Protein AF-A0A966SKH7-F1 (afdb_monomer)

pLDDT: mean 91.65, std 7.54, range [57.53, 98.88]

Sequence (340 aa):
LEAATKLRVVGRAGVGVDNVDVEAATQRGVVVMNTPAGNTLTTAELSFAMILNLARKVPQAHGSMVAGKWDRKLFMGVELYGKTLGILGAGRIGTEVGKRALAFGMKVLAYDPFLTEARAKAQGFALAADVDAIYQEADFITVHLPVTEQTRGMLNTAAFAKMKPGVRIVNCARGEIIAENDLLAALDSKKIGGAALDVFCVEPLAADHPFRKHPSLILTPHLGASSEEAQEKCGIEVAEVITSYLLTGEVRNAVNLPFLDARTFEQVKPYMALGEALGKLLAQVVPQQVDRMHITYGGKAQELPNTDPITRSVLMGFLARAAVKDLNHINVRGIASTLG

Secondary structure (DSSP, 8-state):
-TT-TT--EEE-SSS--TTS-HHHHHHTT-EEE--TTTTHHHHHHHHHHHHHHHHHTHHHHHHHHHTT---TTTT-----TT-EEEEE--SHHHHHHHHHHHHTT-EEEEE-TT--HHHHHHTTPEEPSSHHHHHHH-SEEEE-PPP-TTTTT-BSHHHHHHSPTTEEEEE-S-GGGB-HHHHHHHHHTTSEEEEEES--SSSSPPTT-GGGG-TTEEE-SS-TT-SHHHHHHHHHHHHHHHHHHHHH----SBSSS----HHHHHHHHHHHHHHHHHHHHHHHHS-S--S-------GGGGG-S--HHHHHHHHHHHHGGGT-TT--TTTHHHHHHHH-

Radius of gyration: 24.59 Å; Cα contacts (8 Å, |Δi|>4): 578; chains: 1; bounding box: 72×39×58 Å

Nearest PDB structures (foldseek):
  8wpo-assembly1_A  TM=9.313E-01  e=1.163E-25  Anabaena sp. 90
  8wpj-assembly1_B  TM=8.973E-01  e=4.960E-26  Anabaena sp. 90
  8wps-assembly1_A  TM=9.225E-01  e=2.577E-25  Anabaena sp. 90
  2gcg-assembly1_B  TM=9.060E-01  e=1.583E-22  Homo sapiens
  5mh6-assembly1_A  TM=8.706E-01  e=2.633E-20  Haloferax mediterranei ATCC 33500

Solvent-accessible surface area (backbone atoms only — not comparable to full-atom values): 18491 Å² total; per-residue (Å²): 113,85,89,54,83,81,62,56,69,46,66,38,69,30,63,78,55,89,92,50,66,58,64,64,32,26,68,61,35,23,47,38,27,37,14,72,67,34,28,33,64,53,26,18,50,49,46,49,48,39,53,51,34,69,29,45,38,47,69,63,51,50,53,40,45,74,71,74,48,86,64,73,81,79,50,74,57,58,81,57,59,74,36,29,38,16,30,41,21,63,47,76,35,32,46,52,34,46,52,54,39,47,76,54,45,25,42,40,37,33,26,40,101,85,63,47,63,73,59,28,49,76,69,70,30,44,64,38,93,42,71,64,56,35,32,58,62,21,49,30,39,40,44,42,48,75,83,45,89,80,35,45,38,52,47,24,58,73,45,58,68,54,30,38,79,45,23,31,41,36,35,60,52,50,23,47,32,42,29,66,71,40,48,52,56,33,43,76,70,43,44,31,57,30,40,27,34,26,45,53,78,56,82,80,72,60,93,81,41,68,70,84,76,42,88,54,51,44,80,47,89,60,51,36,52,72,45,74,68,21,49,49,39,6,49,52,47,26,51,50,39,51,48,36,32,74,76,74,61,46,75,54,59,41,78,65,45,85,85,62,55,72,70,57,40,67,67,42,49,66,51,23,57,50,25,22,53,51,14,43,50,47,59,70,75,53,70,98,74,71,77,75,86,88,86,83,74,61,72,77,59,62,73,48,95,66,61,63,66,30,54,38,25,20,50,46,23,32,47,61,77,72,68,57,79,67,69,39,81,57,16,37,66,64,52,51,66,73,77,71

Foldseek 3Di:
DVVCPPAAEDEDLEDDPPVPPLVVCLQLNHWYFYQHPLLQLLLLVVLLVQVVCLQFVVVLCVVCVVVVHDPVVVRDGHQLAAFEEEEEDCPSNSLSNVLVSVVSNHAYEYEDPPDDQVNCVVSNHHYDPDLLSSQQRHLEYEYADDDDPCQFQCAALVSLVSHQQQREYEYLHEARSHPVVRVVVCVVVSSHNAYEYAYHPDPPDDPPHPLVVRSRYHYHPNCSQPDPSSSVSSVVSSVVQVCCCVPPVDHDRTPQDDDDDPVLCVVCVVLLVVLLVQLLVCLVPDDPDDPDDDDDQDDCSVVRPDCLSNVLSNLCSNCVVVPDPSDDSRNSVVVVVVSD

Structure (mmCIF, N/CA/C/O backbone):
data_AF-A0A966SKH7-F1
#
_entry.id   AF-A0A966SKH7-F1
#
loop_
_atom_site.group_PDB
_atom_site.id
_atom_site.type_symbol
_atom_site.label_atom_id
_atom_site.label_alt_id
_atom_site.label_comp_id
_atom_site.label_asym_id
_atom_site.label_entity_id
_atom_site.label_seq_id
_atom_site.pdbx_PDB_ins_code
_atom_site.Cartn_x
_atom_site.Cartn_y
_atom_site.Cartn_z
_atom_site.occupancy
_atom_site.B_iso_or_equiv
_atom_site.auth_seq_id
_atom_site.auth_comp_id
_atom_site.auth_asym_id
_atom_site.auth_atom_id
_atom_site.pdbx_PDB_model_num
ATOM 1 N N . LEU A 1 1 ? 0.275 -13.562 -23.780 1.00 86.12 1 LEU A N 1
ATOM 2 C CA . LEU A 1 1 ? 1.521 -13.037 -24.390 1.00 86.12 1 LEU A CA 1
ATOM 3 C C . LEU A 1 1 ? 1.852 -13.761 -25.697 1.00 86.12 1 LEU A C 1
ATOM 5 O O . LEU A 1 1 ? 1.893 -13.101 -26.725 1.00 86.12 1 LEU A O 1
ATOM 9 N N . GLU A 1 2 ? 2.003 -15.087 -25.696 1.00 88.06 2 GLU A N 1
ATOM 10 C CA . GLU A 1 2 ? 2.415 -15.914 -26.852 1.00 88.06 2 GLU A CA 1
ATOM 11 C C . GLU A 1 2 ? 1.729 -15.588 -28.193 1.00 88.06 2 GLU A C 1
ATOM 13 O O . GLU A 1 2 ? 2.416 -15.338 -29.182 1.00 88.06 2 GLU A O 1
ATOM 18 N N . ALA A 1 3 ? 0.397 -15.484 -28.215 1.00 93.94 3 ALA A N 1
ATOM 19 C CA . ALA A 1 3 ? -0.370 -15.193 -29.433 1.00 93.94 3 ALA A CA 1
ATOM 20 C C . ALA A 1 3 ? -0.150 -13.777 -30.008 1.00 93.94 3 ALA A C 1
ATOM 22 O O . ALA A 1 3 ? -0.364 -13.539 -31.196 1.00 93.94 3 ALA A O 1
ATOM 23 N N . ALA A 1 4 ? 0.280 -12.816 -29.185 1.00 93.56 4 ALA A N 1
ATOM 24 C CA . ALA A 1 4 ? 0.419 -11.419 -29.580 1.00 93.56 4 ALA A CA 1
ATOM 25 C C . ALA A 1 4 ? 1.820 -11.161 -30.167 1.00 93.56 4 ALA A C 1
ATOM 27 O O . ALA A 1 4 ? 2.715 -10.659 -29.489 1.00 93.56 4 ALA A O 1
ATOM 28 N N . THR A 1 5 ? 2.020 -11.539 -31.433 1.00 90.44 5 THR A N 1
ATOM 29 C CA . THR A 1 5 ? 3.329 -11.518 -32.125 1.00 90.44 5 THR A CA 1
ATOM 30 C C . THR A 1 5 ? 3.863 -10.123 -32.456 1.00 90.44 5 THR A C 1
ATOM 32 O O . THR A 1 5 ? 5.046 -9.980 -32.738 1.00 90.44 5 THR A O 1
ATOM 35 N N . LYS A 1 6 ? 3.014 -9.088 -32.414 1.00 92.88 6 LYS A N 1
ATOM 36 C CA . LYS A 1 6 ? 3.395 -7.676 -32.625 1.00 92.88 6 LYS A CA 1
ATOM 37 C C . LYS A 1 6 ? 3.334 -6.836 -31.343 1.00 92.88 6 LYS A C 1
ATOM 39 O O . LYS A 1 6 ? 3.368 -5.608 -31.413 1.00 92.88 6 LYS A O 1
ATOM 44 N N . LEU A 1 7 ? 3.167 -7.470 -30.181 1.00 94.94 7 LEU A N 1
ATOM 45 C CA . LEU A 1 7 ? 3.023 -6.760 -28.912 1.00 94.94 7 LEU A CA 1
ATOM 46 C C . LEU A 1 7 ? 4.342 -6.080 -28.532 1.00 94.94 7 LEU A C 1
ATOM 48 O O . LEU A 1 7 ? 5.371 -6.740 -28.459 1.00 94.94 7 LEU A O 1
ATOM 52 N N . ARG A 1 8 ? 4.299 -4.770 -28.273 1.00 91.44 8 ARG A N 1
ATOM 53 C CA . ARG A 1 8 ? 5.470 -3.979 -27.844 1.00 91.44 8 ARG A CA 1
ATOM 54 C C . ARG A 1 8 ? 5.365 -3.487 -26.402 1.00 91.44 8 ARG A C 1
ATOM 56 O O . ARG A 1 8 ? 6.377 -3.346 -25.728 1.00 91.44 8 ARG A O 1
ATOM 63 N N . VAL A 1 9 ? 4.144 -3.229 -25.938 1.00 94.38 9 VAL A N 1
ATOM 64 C CA . VAL A 1 9 ? 3.849 -2.630 -24.634 1.00 94.38 9 VAL A CA 1
ATOM 65 C C . VAL A 1 9 ? 2.578 -3.229 -24.043 1.00 94.38 9 VAL A C 1
ATOM 67 O O . VAL A 1 9 ? 1.608 -3.462 -24.763 1.00 94.38 9 VAL A O 1
ATOM 70 N N . VAL A 1 10 ? 2.583 -3.433 -22.729 1.00 95.81 10 VAL A N 1
ATOM 71 C CA . VAL A 1 10 ? 1.402 -3.673 -21.898 1.00 95.81 10 VAL A CA 1
ATOM 72 C C . VAL A 1 10 ? 1.292 -2.510 -20.920 1.00 95.81 10 VAL A C 1
ATOM 74 O O . VAL A 1 10 ? 2.180 -2.305 -20.097 1.00 95.81 10 VAL A O 1
ATOM 77 N N . GLY A 1 11 ? 0.214 -1.736 -21.015 1.00 94.12 11 GLY A N 1
ATOM 78 C CA . GLY A 1 11 ? -0.109 -0.710 -20.028 1.00 94.12 11 GLY A CA 1
ATOM 79 C C . GLY A 1 11 ? -1.207 -1.201 -19.098 1.00 94.12 11 GLY A C 1
ATOM 80 O O . GLY A 1 11 ? -2.285 -1.577 -19.558 1.00 94.12 11 GLY A O 1
ATOM 81 N N . ARG A 1 12 ? -0.947 -1.185 -17.793 1.00 93.19 12 ARG A N 1
ATOM 82 C CA . ARG A 1 12 ? -1.945 -1.468 -16.763 1.00 93.19 12 ARG A CA 1
ATOM 83 C C . ARG A 1 12 ? -2.479 -0.143 -16.220 1.00 93.19 12 ARG A C 1
ATOM 85 O O . ARG A 1 12 ? -1.730 0.619 -15.618 1.00 93.19 12 ARG A O 1
ATOM 92 N N . ALA A 1 13 ? -3.783 0.089 -16.364 1.00 89.38 13 ALA A N 1
ATOM 93 C CA . ALA A 1 13 ? -4.484 1.187 -15.696 1.00 89.38 13 ALA A CA 1
ATOM 94 C C . ALA A 1 13 ? -4.664 0.868 -14.195 1.00 89.38 13 ALA A C 1
ATOM 96 O O . ALA A 1 13 ? -5.581 0.154 -13.790 1.00 89.38 13 ALA A O 1
ATOM 97 N N . GLY A 1 14 ? -3.718 1.333 -13.384 1.00 83.81 14 GLY A N 1
ATOM 98 C CA . GLY A 1 14 ? -3.631 1.210 -11.928 1.00 83.81 14 GLY A CA 1
ATOM 99 C C . GLY A 1 14 ? -2.205 0.898 -11.441 1.00 83.81 14 GLY A C 1
ATOM 100 O O . GLY A 1 14 ? -1.294 0.710 -12.240 1.00 83.81 14 GLY A O 1
ATOM 101 N N . VAL A 1 15 ? -1.996 0.825 -10.118 1.00 80.94 15 VAL A N 1
ATOM 102 C CA . VAL A 1 15 ? -0.664 0.606 -9.500 1.00 80.94 15 VAL A CA 1
ATOM 103 C C . VAL A 1 15 ? -0.170 -0.844 -9.597 1.00 80.94 15 VAL A C 1
ATOM 105 O O . VAL A 1 15 ? 0.912 -1.093 -10.119 1.00 80.94 15 VAL A O 1
ATOM 108 N N . GLY A 1 16 ? -0.915 -1.799 -9.026 1.00 78.25 16 GLY A N 1
ATOM 109 C CA . GLY A 1 16 ? -0.526 -3.218 -8.997 1.00 78.25 16 GLY A CA 1
ATOM 110 C C . GLY A 1 16 ? -0.484 -3.834 -10.392 1.00 78.25 16 GLY A C 1
ATOM 111 O O . GLY A 1 16 ? -1.291 -3.470 -11.241 1.00 78.25 16 GLY A O 1
ATOM 112 N N . VAL A 1 17 ? 0.449 -4.742 -10.642 1.00 84.19 17 VAL A N 1
ATOM 113 C CA . VAL A 1 17 ? 0.551 -5.472 -11.919 1.00 84.19 17 VAL A CA 1
ATOM 114 C C . VAL A 1 17 ? 0.406 -6.975 -11.703 1.00 84.19 17 VAL A C 1
ATOM 116 O O . VAL A 1 17 ? 0.903 -7.770 -12.485 1.00 84.19 17 VAL A O 1
ATOM 119 N N . ASP A 1 18 ? -0.288 -7.359 -10.634 1.00 80.56 18 ASP A N 1
ATOM 120 C CA . ASP A 1 18 ? -0.402 -8.739 -10.153 1.00 80.56 18 ASP A CA 1
ATOM 121 C C . ASP A 1 18 ? -1.105 -9.660 -11.171 1.00 80.56 18 ASP A C 1
ATOM 123 O O . ASP A 1 18 ? -0.907 -10.869 -11.182 1.00 80.56 18 ASP A O 1
ATOM 127 N N . ASN A 1 19 ? -1.892 -9.076 -12.079 1.00 83.69 19 ASN A N 1
ATOM 128 C CA . ASN A 1 19 ? -2.554 -9.761 -13.188 1.00 83.69 19 ASN A CA 1
ATOM 129 C C . ASN A 1 19 ? -1.740 -9.769 -14.500 1.00 83.69 19 ASN A C 1
ATOM 131 O O . ASN A 1 19 ? -2.259 -10.184 -15.538 1.00 83.69 19 ASN A O 1
ATOM 135 N N . VAL A 1 20 ? -0.501 -9.274 -14.485 1.00 90.56 20 VAL A N 1
ATOM 136 C CA . VAL A 1 20 ? 0.406 -9.247 -15.636 1.00 90.56 20 VAL A CA 1
ATOM 137 C C . VAL A 1 20 ? 1.612 -10.123 -15.327 1.00 90.56 20 VAL A C 1
ATOM 139 O O . VAL A 1 20 ? 2.330 -9.887 -14.363 1.00 90.56 20 VAL A O 1
ATOM 142 N N . ASP A 1 21 ? 1.883 -11.097 -16.193 1.00 91.62 21 ASP A N 1
ATOM 143 C CA . ASP A 1 21 ? 3.129 -11.861 -16.140 1.00 91.62 21 ASP A CA 1
ATOM 144 C C . ASP A 1 21 ? 4.295 -10.985 -16.629 1.00 91.62 21 ASP A C 1
ATOM 146 O O . ASP A 1 21 ? 4.619 -10.918 -17.821 1.00 91.62 21 ASP A O 1
ATOM 150 N N . VAL A 1 22 ? 4.869 -10.227 -15.690 1.00 90.94 22 VAL A N 1
ATOM 151 C CA . VAL A 1 22 ? 5.955 -9.276 -15.947 1.00 90.94 22 VAL A CA 1
ATOM 152 C C . VAL A 1 22 ? 7.211 -9.998 -16.418 1.00 90.94 22 VAL A C 1
ATOM 154 O O . VAL A 1 22 ? 7.925 -9.476 -17.274 1.00 90.94 22 VAL A O 1
ATOM 157 N N . GLU A 1 23 ? 7.484 -11.195 -15.906 1.00 88.06 23 GLU A N 1
ATOM 158 C CA . GLU A 1 23 ? 8.664 -11.964 -16.286 1.00 88.06 23 GLU A CA 1
ATOM 159 C C . GLU A 1 23 ? 8.548 -12.463 -17.729 1.00 88.06 23 GLU A C 1
ATOM 161 O O . GLU A 1 23 ? 9.429 -12.181 -18.543 1.00 88.06 23 GLU A O 1
ATOM 166 N N . ALA A 1 24 ? 7.429 -13.089 -18.101 1.00 90.50 24 ALA A N 1
ATOM 167 C CA . ALA A 1 24 ? 7.206 -13.527 -19.476 1.00 90.50 24 ALA A CA 1
ATOM 168 C C . ALA A 1 24 ? 7.150 -12.346 -20.459 1.00 90.50 24 ALA A C 1
ATOM 170 O O . ALA A 1 24 ? 7.643 -12.441 -21.588 1.00 90.50 24 ALA A O 1
ATOM 171 N N . ALA A 1 25 ? 6.580 -11.206 -20.050 1.00 92.00 25 ALA A N 1
ATOM 172 C CA . ALA A 1 25 ? 6.618 -9.983 -20.851 1.00 92.00 25 ALA A CA 1
ATOM 173 C C . ALA A 1 25 ? 8.064 -9.506 -21.051 1.00 92.00 25 ALA A C 1
ATOM 175 O O . ALA A 1 25 ? 8.464 -9.205 -22.177 1.00 92.00 25 ALA A O 1
ATOM 176 N N . THR A 1 26 ? 8.861 -9.521 -19.978 1.00 88.19 26 THR A N 1
ATOM 177 C CA . THR A 1 26 ? 10.283 -9.168 -20.000 1.00 88.19 26 THR A CA 1
ATOM 178 C C . THR A 1 26 ? 11.052 -10.076 -20.936 1.00 88.19 26 THR A C 1
ATOM 180 O O . THR A 1 26 ? 11.730 -9.551 -21.799 1.00 88.19 26 THR A O 1
ATOM 183 N N . GLN A 1 27 ? 10.911 -11.401 -20.856 1.00 85.75 27 GLN A N 1
ATOM 184 C CA . GLN A 1 27 ? 11.614 -12.348 -21.734 1.00 85.75 27 GLN A CA 1
ATOM 185 C C . GLN A 1 27 ? 11.323 -12.088 -23.222 1.00 85.75 27 GLN A C 1
ATOM 187 O O . GLN A 1 27 ? 12.222 -12.152 -24.062 1.00 85.75 27 GLN A O 1
ATOM 192 N N . ARG A 1 28 ? 10.086 -11.698 -23.550 1.00 87.56 28 ARG A N 1
ATOM 193 C CA . ARG A 1 28 ? 9.660 -11.359 -24.920 1.00 87.56 28 ARG A CA 1
ATOM 194 C C . ARG A 1 28 ? 9.959 -9.915 -25.321 1.00 87.56 28 ARG A C 1
ATOM 196 O O . ARG A 1 28 ? 9.502 -9.475 -26.371 1.00 87.56 28 ARG A O 1
ATOM 203 N N . GLY A 1 29 ? 10.679 -9.165 -24.489 1.00 86.31 29 GLY A N 1
ATOM 204 C CA . GLY A 1 29 ? 11.059 -7.792 -24.789 1.00 86.31 29 GLY A CA 1
ATOM 205 C C . GLY A 1 29 ? 9.876 -6.816 -24.823 1.00 86.31 29 GLY A C 1
ATOM 206 O O . GLY A 1 29 ? 9.955 -5.788 -25.490 1.00 86.31 29 GLY A O 1
ATOM 207 N N . VAL A 1 30 ? 8.780 -7.134 -24.133 1.00 91.88 30 VAL A N 1
ATOM 208 C CA . VAL A 1 30 ? 7.581 -6.297 -24.033 1.00 91.88 30 VAL A CA 1
ATOM 209 C C . VAL A 1 30 ? 7.690 -5.430 -22.783 1.00 91.88 30 VAL A C 1
ATOM 211 O O . VAL A 1 30 ? 7.862 -5.947 -21.677 1.00 91.88 30 VAL A O 1
ATOM 214 N N . VAL A 1 31 ? 7.573 -4.108 -22.934 1.00 91.62 31 VAL A N 1
ATOM 215 C CA . VAL A 1 31 ? 7.586 -3.208 -21.771 1.00 91.62 31 VAL A CA 1
ATOM 216 C C . VAL A 1 31 ? 6.257 -3.303 -21.025 1.00 91.62 31 VAL A C 1
ATOM 218 O O . VAL A 1 31 ? 5.190 -3.271 -21.640 1.00 91.62 31 VAL A O 1
ATOM 221 N N . VAL A 1 32 ? 6.316 -3.409 -19.701 1.00 94.44 32 VAL A N 1
ATOM 222 C CA . VAL A 1 32 ? 5.141 -3.335 -18.829 1.00 94.44 32 VAL A CA 1
ATOM 223 C C . VAL A 1 32 ? 5.176 -1.997 -18.110 1.00 94.44 32 VAL A C 1
ATOM 225 O O . VAL A 1 32 ? 6.146 -1.703 -17.414 1.00 94.44 32 VAL A O 1
ATOM 228 N N . MET A 1 33 ? 4.132 -1.189 -18.275 1.00 92.88 33 MET A N 1
ATOM 229 C CA . MET A 1 33 ? 3.986 0.114 -17.623 1.00 92.88 33 MET A CA 1
ATOM 230 C C . MET A 1 33 ? 2.710 0.158 -16.785 1.00 92.88 33 MET A C 1
ATOM 232 O O . MET A 1 33 ? 1.719 -0.491 -17.121 1.00 92.88 33 MET A O 1
ATOM 236 N N . ASN A 1 34 ? 2.732 0.926 -15.699 1.00 91.00 34 ASN A N 1
ATOM 237 C CA . ASN A 1 34 ? 1.587 1.117 -14.810 1.00 91.00 34 ASN A CA 1
ATOM 238 C C . ASN A 1 34 ? 1.277 2.612 -14.589 1.00 91.00 34 ASN A C 1
ATOM 240 O O . ASN A 1 34 ? 1.920 3.487 -15.173 1.00 91.00 34 ASN A O 1
ATOM 244 N N . THR A 1 35 ? 0.273 2.911 -13.761 1.00 88.75 35 THR A N 1
ATOM 245 C CA . THR A 1 35 ? -0.169 4.293 -13.486 1.00 88.75 35 THR A CA 1
ATOM 246 C C . THR A 1 35 ? -0.190 4.557 -11.978 1.00 88.75 35 THR A C 1
ATOM 248 O O . THR A 1 35 ? -1.243 4.505 -11.331 1.00 88.75 35 THR A O 1
ATOM 251 N N . PRO A 1 36 ? 0.989 4.752 -11.359 1.00 79.81 36 PRO A N 1
ATOM 252 C CA . PRO A 1 36 ? 1.128 4.757 -9.912 1.00 79.81 36 PRO A CA 1
ATOM 253 C C . PRO A 1 36 ? 0.581 6.028 -9.246 1.00 79.81 36 PRO A C 1
ATOM 255 O O . PRO A 1 36 ? 0.434 6.063 -8.024 1.00 79.81 36 PRO A O 1
ATOM 258 N N . ALA A 1 37 ? 0.312 7.085 -10.019 1.00 79.19 37 ALA A N 1
ATOM 259 C CA . ALA A 1 37 ? -0.246 8.327 -9.503 1.00 79.19 37 ALA A CA 1
ATOM 260 C C . ALA A 1 37 ? -1.781 8.291 -9.448 1.00 79.19 37 ALA A C 1
ATOM 262 O O . ALA A 1 37 ? -2.360 8.778 -8.472 1.00 79.19 37 ALA A O 1
ATOM 263 N N . GLY A 1 38 ? -2.427 7.686 -10.453 1.00 81.38 38 GLY A N 1
ATOM 264 C CA . GLY A 1 38 ? -3.870 7.792 -10.689 1.00 81.38 38 GLY A CA 1
ATOM 265 C C . GLY A 1 38 ? -4.787 7.426 -9.514 1.00 81.38 38 GLY A C 1
ATOM 266 O O . GLY A 1 38 ? -5.831 8.053 -9.355 1.00 81.38 38 GLY A O 1
ATOM 267 N N . ASN A 1 39 ? -4.397 6.490 -8.643 1.00 86.25 39 ASN A N 1
ATOM 268 C CA . ASN A 1 39 ? -5.231 6.041 -7.517 1.00 86.25 39 ASN A CA 1
ATOM 269 C C . ASN A 1 39 ? -4.815 6.595 -6.140 1.00 86.25 39 ASN A C 1
ATOM 271 O O . ASN A 1 39 ? -5.442 6.250 -5.141 1.00 86.25 39 ASN A O 1
ATOM 275 N N . THR A 1 40 ? -3.778 7.442 -6.057 1.00 88.88 40 THR A N 1
ATOM 276 C CA . THR A 1 40 ? -3.188 7.850 -4.765 1.00 88.88 40 THR A CA 1
ATOM 277 C C . THR A 1 40 ? -4.227 8.453 -3.814 1.00 88.88 40 THR A C 1
ATOM 279 O O . THR A 1 40 ? -4.290 8.076 -2.643 1.00 88.88 40 THR A O 1
ATOM 282 N N . LEU A 1 41 ? -5.037 9.394 -4.312 1.00 94.50 41 LEU A N 1
ATOM 283 C CA . LEU A 1 41 ? -6.030 10.098 -3.496 1.00 94.50 41 LEU A CA 1
ATOM 284 C C . LEU A 1 41 ? -7.181 9.175 -3.094 1.00 94.50 41 LEU A C 1
ATOM 286 O O . LEU A 1 41 ? -7.504 9.110 -1.912 1.00 94.50 41 LEU A O 1
ATOM 290 N N . THR A 1 42 ? -7.714 8.403 -4.040 1.00 95.56 42 THR A N 1
ATOM 291 C CA . THR A 1 42 ? -8.797 7.441 -3.801 1.00 95.56 42 THR A CA 1
ATOM 292 C C . THR A 1 42 ? -8.410 6.406 -2.745 1.00 95.56 42 THR A C 1
ATOM 294 O O . THR A 1 42 ? -9.172 6.162 -1.810 1.00 95.56 42 THR A O 1
ATOM 297 N N . THR A 1 43 ? -7.193 5.851 -2.808 1.00 94.88 43 THR A N 1
ATOM 298 C CA . THR A 1 43 ? -6.733 4.891 -1.792 1.00 94.88 43 THR A CA 1
ATOM 299 C C . THR A 1 43 ? -6.526 5.563 -0.437 1.00 94.88 43 THR A C 1
ATOM 301 O O . THR A 1 43 ? -6.846 4.974 0.597 1.00 94.88 43 THR A O 1
ATOM 304 N N . ALA A 1 44 ? -6.013 6.798 -0.411 1.00 97.56 44 ALA A N 1
ATOM 305 C CA . ALA A 1 44 ? -5.846 7.545 0.832 1.00 97.56 44 ALA A CA 1
ATOM 306 C C . ALA A 1 44 ? -7.197 7.872 1.490 1.00 97.56 44 ALA A C 1
ATOM 308 O O . ALA A 1 44 ? -7.335 7.761 2.708 1.00 97.56 44 ALA A O 1
ATOM 309 N N . GLU A 1 45 ? -8.204 8.227 0.696 1.00 98.31 45 GLU A N 1
ATOM 310 C CA . GLU A 1 45 ? -9.569 8.484 1.156 1.00 98.31 45 GLU A CA 1
ATOM 311 C C . GLU A 1 45 ? -10.232 7.226 1.700 1.00 98.31 45 GLU A C 1
ATOM 313 O O . GLU A 1 45 ? -10.759 7.267 2.811 1.00 98.31 45 GLU A O 1
ATOM 318 N N . LEU A 1 46 ? -10.122 6.094 0.997 1.00 98.56 46 LEU A N 1
ATOM 319 C CA . LEU A 1 46 ? -10.617 4.817 1.505 1.00 98.56 46 LEU A CA 1
ATOM 320 C C . LEU A 1 46 ? -9.918 4.422 2.811 1.00 98.56 46 LEU A C 1
ATOM 322 O O . LEU A 1 46 ? -10.581 4.073 3.783 1.00 98.56 46 LEU A O 1
ATOM 326 N N . SER A 1 47 ? -8.589 4.536 2.869 1.00 98.50 47 SER A N 1
ATOM 327 C CA . SER A 1 47 ? -7.812 4.229 4.079 1.00 98.50 47 SER A CA 1
ATOM 328 C C . SER A 1 47 ? -8.264 5.088 5.261 1.00 98.50 47 SER A C 1
ATOM 330 O O . SER A 1 47 ? -8.433 4.593 6.375 1.00 98.50 47 SER A O 1
ATOM 332 N N . PHE A 1 48 ? -8.526 6.375 5.027 1.00 98.62 48 PHE A N 1
ATOM 333 C CA . PHE A 1 48 ? -9.014 7.266 6.073 1.00 98.62 48 PHE A CA 1
ATOM 334 C C . PHE A 1 48 ? -10.476 6.983 6.458 1.00 98.62 48 PHE A C 1
ATOM 336 O O . PHE A 1 48 ? -10.830 7.030 7.638 1.00 98.62 48 PHE A O 1
ATOM 343 N N . ALA A 1 49 ? -11.320 6.598 5.497 1.00 98.75 49 ALA A N 1
ATOM 344 C CA . ALA A 1 49 ? -12.665 6.101 5.770 1.00 98.75 49 ALA A CA 1
ATOM 345 C C . ALA A 1 49 ? -12.623 4.835 6.644 1.00 98.75 49 ALA A C 1
ATOM 347 O O . ALA A 1 49 ? -13.405 4.717 7.586 1.00 98.75 49 ALA A O 1
ATOM 348 N N . MET A 1 50 ? -11.666 3.931 6.415 1.00 98.75 50 MET A N 1
ATOM 349 C CA . MET A 1 50 ? -11.441 2.753 7.260 1.00 98.75 50 MET A CA 1
ATOM 350 C C . MET A 1 50 ? -11.036 3.117 8.689 1.00 98.75 50 MET A C 1
ATOM 352 O O . MET A 1 50 ? -11.560 2.529 9.638 1.00 98.75 50 MET A O 1
ATOM 356 N N . ILE A 1 51 ? -10.181 4.128 8.868 1.00 98.81 51 ILE A N 1
ATOM 357 C CA . ILE A 1 51 ? -9.838 4.665 10.195 1.00 98.81 51 ILE A CA 1
ATOM 358 C C . ILE A 1 51 ? -11.105 5.150 10.921 1.00 98.81 51 ILE A C 1
ATOM 360 O O . ILE A 1 51 ? -11.349 4.769 12.070 1.00 98.81 51 ILE A O 1
ATOM 364 N N . LEU A 1 52 ? -11.947 5.944 10.251 1.00 98.75 52 LEU A N 1
ATOM 365 C CA . LEU A 1 52 ? -13.206 6.449 10.813 1.00 98.75 52 LEU A CA 1
ATOM 366 C C . LEU A 1 52 ? -14.194 5.317 11.131 1.00 98.75 52 LEU A C 1
ATOM 368 O O . LEU A 1 52 ? -14.804 5.299 12.205 1.00 98.75 52 LEU A O 1
ATOM 372 N N . ASN A 1 53 ? -14.311 4.341 10.233 1.00 98.50 53 ASN A N 1
ATOM 373 C CA . ASN A 1 53 ? -15.168 3.177 10.405 1.00 98.50 53 ASN A CA 1
ATOM 374 C C . ASN A 1 53 ? -14.736 2.327 11.605 1.00 98.50 53 ASN A C 1
ATOM 376 O O . ASN A 1 53 ? -15.597 1.898 12.370 1.00 98.50 53 ASN A O 1
ATOM 380 N N . LEU A 1 54 ? -13.434 2.153 11.851 1.00 97.94 54 LEU A N 1
ATOM 381 C CA . LEU A 1 54 ? -12.935 1.489 13.062 1.00 97.94 54 LEU A CA 1
ATOM 382 C C . LEU A 1 54 ? -13.149 2.315 14.328 1.00 97.94 54 LEU A C 1
ATOM 384 O O . LEU A 1 54 ? -13.447 1.764 15.391 1.00 97.94 54 LEU A O 1
ATOM 388 N N . ALA A 1 55 ? -12.996 3.636 14.237 1.00 98.00 55 ALA A N 1
ATOM 389 C CA . ALA A 1 55 ? -13.216 4.520 15.371 1.00 98.00 55 ALA A CA 1
ATOM 390 C C . ALA A 1 55 ? -14.682 4.487 15.827 1.00 98.00 55 ALA A C 1
ATOM 392 O O . ALA A 1 55 ? -14.958 4.521 17.026 1.00 98.00 55 ALA A O 1
ATOM 393 N N . ARG A 1 56 ? -15.628 4.397 14.884 1.00 97.62 56 ARG A N 1
ATOM 394 C CA . ARG A 1 56 ? -17.064 4.595 15.143 1.00 97.62 56 ARG A CA 1
ATOM 395 C C . ARG A 1 56 ? -17.946 3.364 14.912 1.00 97.62 56 ARG A C 1
ATOM 397 O O . ARG A 1 56 ? -19.132 3.436 15.213 1.00 97.62 56 ARG A O 1
ATOM 404 N N . LYS A 1 57 ? -17.384 2.250 14.430 1.00 97.19 57 LYS A N 1
ATOM 405 C CA . LYS A 1 57 ? -18.081 0.986 14.114 1.00 97.19 57 LYS A CA 1
ATOM 406 C C . LYS A 1 57 ? -19.272 1.176 13.166 1.00 97.19 57 LYS A C 1
ATOM 408 O O . LYS A 1 57 ? -20.316 0.546 13.335 1.00 97.19 57 LYS A O 1
ATOM 413 N N . VAL A 1 58 ? -19.135 2.089 12.199 1.00 97.69 58 VAL A N 1
ATOM 414 C CA . VAL A 1 58 ? -20.242 2.504 11.317 1.00 97.69 58 VAL A CA 1
ATOM 415 C C . VAL A 1 58 ? -20.840 1.323 10.546 1.00 97.69 58 VAL A C 1
ATOM 417 O O . VAL A 1 58 ? -22.062 1.186 10.590 1.00 97.69 58 VAL A O 1
ATOM 420 N N . PRO A 1 59 ? -20.052 0.429 9.908 1.00 97.19 59 PRO A N 1
ATOM 421 C CA . PRO A 1 59 ? -20.629 -0.679 9.143 1.00 97.19 59 PRO A CA 1
ATOM 422 C C . PRO A 1 59 ? -21.450 -1.639 10.011 1.00 97.19 59 PRO A C 1
ATOM 424 O O . PRO A 1 59 ? -22.560 -2.019 9.644 1.00 97.19 59 PRO A O 1
ATOM 427 N N . GLN A 1 60 ? -20.949 -1.980 11.202 1.00 96.25 60 GLN A N 1
ATOM 428 C CA . GLN A 1 60 ? -21.649 -2.852 12.146 1.00 96.25 60 GLN A CA 1
ATOM 429 C C . GLN A 1 60 ? -22.922 -2.189 12.693 1.00 96.25 60 GLN A C 1
ATOM 431 O O . GLN A 1 60 ? -23.962 -2.841 12.798 1.00 96.25 60 GLN A O 1
ATOM 436 N N . ALA A 1 61 ? -22.859 -0.891 13.014 1.00 97.31 61 ALA A N 1
ATOM 437 C CA . ALA A 1 61 ? -24.011 -0.127 13.483 1.00 97.31 61 ALA A CA 1
ATOM 438 C C . ALA A 1 61 ? -25.103 -0.019 12.409 1.00 97.31 61 ALA A C 1
ATOM 440 O O . ALA A 1 61 ? -26.277 -0.245 12.699 1.00 97.31 61 ALA A O 1
ATOM 441 N N . HIS A 1 62 ? -24.716 0.256 11.160 1.00 97.62 62 HIS A N 1
ATOM 442 C CA . HIS A 1 62 ? -25.629 0.251 10.020 1.00 97.62 62 HIS A CA 1
ATOM 443 C C . HIS A 1 62 ? -26.288 -1.122 9.837 1.00 97.62 62 HIS A C 1
ATOM 445 O O . HIS A 1 62 ? -27.511 -1.199 9.743 1.00 97.62 62 HIS A O 1
ATOM 451 N N . GLY A 1 63 ? -25.507 -2.207 9.873 1.00 96.25 63 GLY A N 1
ATOM 452 C CA . GLY A 1 63 ? -26.038 -3.569 9.770 1.00 96.25 63 GLY A CA 1
ATOM 453 C C . GLY A 1 63 ? -27.064 -3.909 10.859 1.00 96.25 63 GLY A C 1
ATOM 454 O O . GLY A 1 63 ? -28.085 -4.529 10.570 1.00 96.25 63 GLY A O 1
ATOM 455 N N . SER A 1 64 ? -26.845 -3.458 12.100 1.00 97.25 64 SER A N 1
ATOM 456 C CA . SER A 1 64 ? -27.816 -3.613 13.199 1.00 97.25 64 SER A CA 1
ATOM 457 C C . SER A 1 64 ? -29.128 -2.863 12.924 1.00 97.25 64 SER A C 1
ATOM 459 O O . SER A 1 64 ? -30.204 -3.444 13.075 1.00 97.25 64 SER A O 1
ATOM 461 N N . MET A 1 65 ? -29.051 -1.621 12.434 1.00 98.12 65 MET A N 1
ATOM 462 C CA . MET A 1 65 ? -30.231 -0.828 12.063 1.00 98.12 65 MET A CA 1
ATOM 463 C C . MET A 1 65 ? -31.020 -1.457 10.908 1.00 98.12 65 MET A C 1
ATOM 465 O O . MET A 1 65 ? -32.245 -1.534 10.976 1.00 98.12 65 MET A O 1
ATOM 469 N N . VAL A 1 66 ? -30.334 -1.952 9.870 1.00 98.12 66 VAL A N 1
ATOM 470 C CA . VAL A 1 66 ? -30.964 -2.667 8.742 1.00 98.12 66 VAL A CA 1
ATOM 471 C C . VAL A 1 66 ? -31.677 -3.934 9.219 1.00 98.12 66 VAL A C 1
ATOM 473 O O . VAL A 1 66 ? -32.748 -4.265 8.721 1.00 98.12 66 VAL A O 1
ATOM 476 N N . ALA A 1 67 ? -31.137 -4.608 10.236 1.00 97.56 67 ALA A N 1
ATOM 477 C CA . ALA A 1 67 ? -31.773 -5.755 10.880 1.00 97.56 67 ALA A CA 1
ATOM 478 C C . ALA A 1 67 ? -32.924 -5.380 11.844 1.00 97.56 67 ALA A C 1
ATOM 480 O O . ALA A 1 67 ? -33.407 -6.247 12.572 1.00 97.56 67 ALA A O 1
ATOM 481 N N . GLY A 1 68 ? -33.349 -4.110 11.889 1.00 97.88 68 GLY A N 1
ATOM 482 C CA . GLY A 1 68 ? -34.465 -3.634 12.713 1.00 97.88 68 GLY A CA 1
ATOM 483 C C . GLY A 1 68 ? -34.147 -3.472 14.204 1.00 97.88 68 GLY A C 1
ATOM 484 O O . GLY A 1 68 ? -35.067 -3.404 15.018 1.00 97.88 68 GLY A O 1
ATOM 485 N N . LYS A 1 69 ? -32.865 -3.435 14.588 1.00 97.94 69 LYS A N 1
ATOM 486 C CA . LYS A 1 69 ? -32.426 -3.307 15.989 1.00 97.94 69 LYS A CA 1
ATOM 487 C C . LYS A 1 69 ? -32.085 -1.858 16.352 1.00 97.94 69 LYS A C 1
ATOM 489 O O . LYS A 1 69 ? -31.859 -1.024 15.482 1.00 97.94 69 LYS A O 1
ATOM 494 N N . TRP A 1 70 ? -32.005 -1.567 17.656 1.00 96.44 70 TRP A N 1
ATOM 495 C CA . TRP A 1 70 ? -31.625 -0.251 18.195 1.00 96.44 70 TRP A CA 1
ATOM 496 C C . TRP A 1 70 ? -30.543 -0.372 19.284 1.00 96.44 70 TRP A C 1
ATOM 498 O O . TRP A 1 70 ? -30.754 -0.129 20.473 1.00 96.44 70 TRP A O 1
ATOM 508 N N . ASP A 1 71 ? -29.340 -0.759 18.866 1.00 92.50 71 ASP A N 1
ATOM 509 C CA . ASP A 1 71 ? -28.257 -1.225 19.742 1.00 92.50 71 ASP A CA 1
ATOM 510 C C . ASP A 1 71 ? -27.250 -0.124 20.148 1.00 92.50 71 ASP A C 1
ATOM 512 O O . ASP A 1 71 ? -26.035 -0.332 20.167 1.00 92.50 71 ASP A O 1
ATOM 516 N N . ARG A 1 72 ? -27.722 1.080 20.511 1.00 93.88 72 ARG A N 1
ATOM 517 C CA . ARG A 1 72 ? -26.856 2.264 20.755 1.00 93.88 72 ARG A CA 1
ATOM 518 C C . ARG A 1 72 ? -25.668 2.003 21.696 1.00 93.88 72 ARG A C 1
ATOM 520 O O . ARG A 1 72 ? -24.588 2.548 21.483 1.00 93.88 72 ARG A O 1
ATOM 527 N N . LYS A 1 73 ? -25.854 1.193 22.745 1.00 93.25 73 LYS A N 1
ATOM 528 C CA . LYS A 1 73 ? -24.811 0.912 23.751 1.00 93.25 73 LYS A CA 1
ATOM 529 C C . LYS A 1 73 ? -23.686 0.006 23.228 1.00 93.25 73 LYS A C 1
ATOM 531 O O . LYS A 1 73 ? -22.564 0.114 23.712 1.00 93.25 73 LYS A O 1
ATOM 536 N N . LEU A 1 74 ? -23.960 -0.859 22.246 1.00 92.69 74 LEU A N 1
ATOM 537 C CA . LEU A 1 74 ? -22.982 -1.807 21.688 1.00 92.69 74 LEU A CA 1
ATOM 538 C C . LEU A 1 74 ? -21.905 -1.103 20.842 1.00 92.69 74 LEU A C 1
ATOM 540 O O . LEU A 1 74 ? -20.752 -1.543 20.779 1.00 92.69 74 LEU A O 1
ATOM 544 N N . PHE A 1 75 ? -22.255 0.032 20.235 1.00 94.56 75 PHE A N 1
ATOM 545 C CA . PHE A 1 75 ? -21.401 0.746 19.284 1.00 94.56 75 PHE A CA 1
ATOM 546 C C . PHE A 1 75 ? -20.630 1.920 19.896 1.00 94.56 75 PHE A C 1
ATOM 548 O O . PHE A 1 75 ? -20.334 2.897 19.212 1.00 94.56 75 PHE A O 1
ATOM 555 N N . MET A 1 76 ? -20.262 1.825 21.180 1.00 94.44 76 MET A N 1
ATOM 556 C CA . MET A 1 76 ? -19.347 2.793 21.789 1.00 94.44 76 MET A CA 1
ATOM 557 C C . MET A 1 76 ? -18.034 2.841 20.991 1.00 94.44 76 MET A C 1
ATOM 559 O O . MET A 1 76 ? -17.358 1.818 20.823 1.00 94.44 76 MET A O 1
ATOM 563 N N . GLY A 1 77 ? -17.724 4.024 20.464 1.00 95.25 77 GLY A N 1
ATOM 564 C CA . GLY A 1 77 ? -16.556 4.290 19.632 1.00 95.25 77 GLY A CA 1
ATOM 565 C C . GLY A 1 77 ? -15.460 5.042 20.380 1.00 95.25 77 GLY A C 1
ATOM 566 O O . GLY A 1 77 ? -15.490 5.169 21.602 1.00 95.25 77 GLY A O 1
ATOM 567 N N . VAL A 1 78 ? -14.499 5.560 19.622 1.00 96.81 78 VAL A N 1
ATOM 568 C CA . VAL A 1 78 ? -13.443 6.453 20.104 1.00 96.81 78 VAL A CA 1
ATOM 569 C C . VAL A 1 78 ? -13.344 7.687 19.217 1.00 96.81 78 VAL A C 1
ATOM 571 O O . VAL A 1 78 ? -13.718 7.661 18.044 1.00 96.81 78 VAL A O 1
ATOM 574 N N . GLU A 1 79 ? -12.820 8.765 19.781 1.00 97.94 79 GLU A N 1
ATOM 575 C CA . GLU A 1 79 ? -12.452 9.967 19.035 1.00 97.94 79 GLU A CA 1
ATOM 576 C C . GLU A 1 79 ? -11.079 9.791 18.379 1.00 97.94 79 GLU A C 1
ATOM 578 O O . GLU A 1 79 ? -10.260 9.017 18.867 1.00 97.94 79 GLU A O 1
ATOM 583 N N . LEU A 1 80 ? -10.820 10.502 17.279 1.00 98.69 80 LEU A N 1
ATOM 584 C CA . LEU A 1 80 ? -9.491 10.548 16.654 1.00 98.69 80 LEU A CA 1
ATOM 585 C C . LEU A 1 80 ? -8.617 11.669 17.231 1.00 98.69 80 LEU A C 1
ATOM 587 O O . LEU A 1 80 ? -7.403 11.513 17.316 1.00 98.69 80 LEU A O 1
ATOM 591 N N . TYR A 1 81 ? -9.229 12.777 17.651 1.00 98.56 81 TYR A N 1
ATOM 592 C CA . TYR A 1 81 ? -8.523 13.960 18.137 1.00 98.56 81 TYR A CA 1
ATOM 593 C C . TYR A 1 81 ? -7.532 13.621 19.261 1.00 98.56 81 TYR A C 1
ATOM 595 O O . TYR A 1 81 ? -7.859 12.907 20.211 1.00 98.56 81 TYR A O 1
ATOM 603 N N . GLY A 1 82 ? -6.298 14.112 19.135 1.00 98.44 82 GLY A N 1
ATOM 604 C CA . GLY A 1 82 ? -5.215 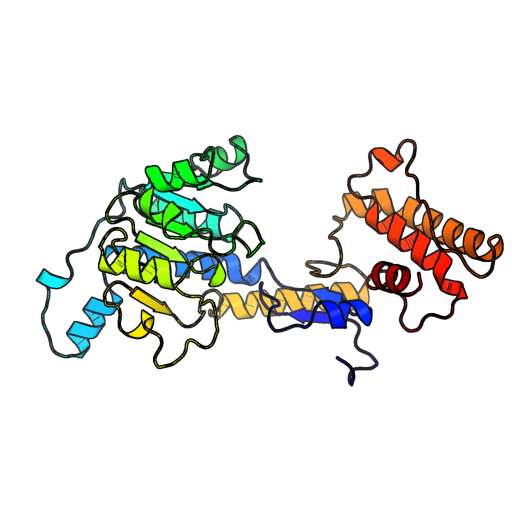13.898 20.094 1.00 98.44 82 GLY A CA 1
ATOM 605 C C . GLY A 1 82 ? -4.578 12.503 20.080 1.00 98.44 82 GLY A C 1
ATOM 606 O O . GLY A 1 82 ? -3.549 12.321 20.734 1.00 98.44 82 GLY A O 1
ATOM 607 N N . LYS A 1 83 ? -5.138 11.534 19.342 1.00 98.75 83 LYS A N 1
ATOM 608 C CA . LYS A 1 83 ? -4.571 10.183 19.201 1.00 98.75 83 LYS A CA 1
ATOM 609 C C . LYS A 1 83 ? -3.421 10.145 18.207 1.00 98.75 83 LYS A C 1
ATOM 611 O O . LYS A 1 83 ? -3.328 10.992 17.320 1.00 98.75 83 LYS A O 1
ATOM 616 N N . THR A 1 84 ? -2.575 9.130 18.332 1.00 98.88 84 THR A N 1
ATOM 617 C CA . THR A 1 84 ? -1.450 8.909 17.419 1.00 98.88 84 THR A CA 1
ATOM 618 C C . THR A 1 84 ? -1.838 7.944 16.298 1.00 98.88 84 THR A C 1
ATOM 620 O O . THR A 1 84 ? -2.216 6.800 16.564 1.00 98.88 84 THR A O 1
ATOM 623 N N . LEU A 1 85 ? -1.708 8.392 15.047 1.00 98.88 85 LEU A N 1
ATOM 624 C CA . LEU A 1 85 ? -1.697 7.540 13.860 1.00 98.88 85 LEU A CA 1
ATOM 625 C C . LEU A 1 85 ? -0.249 7.172 13.515 1.00 98.88 85 LEU A C 1
ATOM 627 O O . LEU A 1 85 ? 0.550 8.036 13.154 1.00 98.88 85 LEU A O 1
ATOM 631 N N . GLY A 1 86 ? 0.055 5.883 13.603 1.00 98.81 86 GLY A N 1
ATOM 632 C CA . GLY A 1 86 ? 1.260 5.266 13.075 1.00 98.81 86 GLY A CA 1
ATOM 633 C C . GLY A 1 86 ? 1.110 4.953 11.589 1.00 98.81 86 GLY A C 1
ATOM 634 O O . GLY A 1 86 ? 0.189 4.235 11.202 1.00 98.81 86 GLY A O 1
ATOM 635 N N . ILE A 1 87 ? 2.009 5.465 10.755 1.00 98.81 87 ILE A N 1
ATOM 636 C CA . ILE A 1 87 ? 2.037 5.202 9.313 1.00 98.81 87 ILE A CA 1
ATOM 637 C C . ILE A 1 87 ? 3.270 4.362 8.993 1.00 98.81 87 ILE A C 1
ATOM 639 O O . ILE A 1 87 ? 4.398 4.830 9.129 1.00 98.81 87 ILE A O 1
ATOM 643 N N . LEU A 1 88 ? 3.052 3.131 8.541 1.00 98.06 88 LEU A N 1
ATOM 644 C CA . LEU A 1 88 ? 4.103 2.265 8.015 1.00 98.06 88 LEU A CA 1
ATOM 645 C C . LEU A 1 88 ? 4.117 2.408 6.492 1.00 98.06 88 LEU A C 1
ATOM 647 O O . LEU A 1 88 ? 3.207 1.926 5.821 1.00 98.06 88 LEU A O 1
ATOM 651 N N . GLY A 1 89 ? 5.126 3.089 5.952 1.00 92.81 89 GLY A N 1
ATOM 652 C CA . GLY A 1 89 ? 5.227 3.466 4.541 1.00 92.81 89 GLY A CA 1
ATOM 653 C C . GLY A 1 89 ? 4.725 4.887 4.288 1.00 92.81 89 GLY A C 1
ATOM 654 O O . GLY A 1 89 ? 3.524 5.140 4.214 1.00 92.81 89 GLY A O 1
ATOM 655 N N . ALA A 1 90 ? 5.654 5.822 4.096 1.00 89.69 90 ALA A N 1
ATOM 656 C CA . ALA A 1 90 ? 5.387 7.247 3.881 1.00 89.69 90 ALA A CA 1
ATOM 657 C C . ALA A 1 90 ? 5.580 7.646 2.408 1.00 89.69 90 ALA A C 1
ATOM 659 O O . ALA A 1 90 ? 6.080 8.725 2.076 1.00 89.69 90 ALA A O 1
ATOM 660 N N . GLY A 1 91 ? 5.174 6.745 1.510 1.00 87.19 91 GLY A N 1
ATOM 661 C CA . GLY A 1 91 ? 5.061 7.012 0.083 1.00 87.19 91 GLY A CA 1
ATOM 662 C C . GLY A 1 91 ? 3.892 7.949 -0.245 1.00 87.19 91 GLY A C 1
ATOM 663 O O . GLY A 1 91 ? 3.326 8.615 0.620 1.00 87.19 91 GLY A O 1
ATOM 664 N N . ARG A 1 92 ? 3.485 7.975 -1.519 1.00 87.06 92 ARG A N 1
ATOM 665 C CA . ARG A 1 92 ? 2.405 8.851 -2.014 1.00 87.06 92 ARG A CA 1
ATOM 666 C C . ARG A 1 92 ? 1.117 8.742 -1.183 1.00 87.06 92 ARG A C 1
ATOM 668 O O . ARG A 1 92 ? 0.613 9.754 -0.711 1.00 87.06 92 ARG A O 1
ATOM 675 N N . ILE A 1 93 ? 0.627 7.519 -0.969 1.00 92.06 93 ILE A N 1
ATOM 676 C CA . ILE A 1 93 ? -0.633 7.263 -0.251 1.00 92.06 93 ILE A CA 1
ATOM 677 C C . ILE A 1 93 ? -0.480 7.561 1.244 1.00 92.06 93 ILE A C 1
ATOM 679 O O . ILE A 1 93 ? -1.281 8.310 1.794 1.00 92.06 93 ILE A O 1
ATOM 683 N N . GLY A 1 94 ? 0.569 7.040 1.892 1.00 95.25 94 GLY A N 1
ATOM 684 C CA . GLY A 1 94 ? 0.802 7.260 3.323 1.00 95.25 94 GLY A CA 1
ATOM 685 C C . GLY A 1 94 ? 0.920 8.742 3.685 1.00 95.25 94 GLY A C 1
ATOM 686 O O . GLY A 1 94 ? 0.310 9.185 4.656 1.00 95.25 94 GLY A O 1
ATOM 687 N N . THR A 1 95 ? 1.602 9.545 2.859 1.00 94.69 95 THR A N 1
ATOM 688 C CA . THR A 1 95 ? 1.631 11.005 3.032 1.00 94.69 95 THR A CA 1
ATOM 689 C C . THR A 1 95 ? 0.230 11.621 2.956 1.00 94.69 95 THR A C 1
ATOM 691 O O . THR A 1 95 ? -0.119 12.457 3.788 1.00 94.69 95 THR A O 1
ATOM 694 N N . GLU A 1 96 ? -0.595 11.225 1.985 1.00 97.38 96 GLU A N 1
ATOM 695 C CA . GLU A 1 96 ? -1.955 11.756 1.834 1.00 97.38 96 GLU A CA 1
ATOM 696 C C . GLU A 1 96 ? -2.889 11.356 2.987 1.00 97.38 96 GLU A C 1
ATOM 698 O O . GLU A 1 96 ? -3.711 12.170 3.425 1.00 97.38 96 GLU A O 1
ATOM 703 N N . VAL A 1 97 ? -2.733 10.146 3.531 1.00 98.62 97 VAL A N 1
ATOM 704 C CA . VAL A 1 97 ? -3.440 9.703 4.744 1.00 98.62 97 VAL A CA 1
ATOM 705 C C . VAL A 1 97 ? -2.997 10.523 5.957 1.00 98.62 97 VAL A C 1
ATOM 707 O O . VAL A 1 97 ? -3.840 11.006 6.713 1.00 98.62 97 VAL A O 1
ATOM 710 N N . GLY A 1 98 ? -1.691 10.758 6.114 1.00 98.44 98 GLY A N 1
ATOM 711 C CA . GLY A 1 98 ? -1.149 11.574 7.201 1.00 98.44 98 GLY A CA 1
ATOM 712 C C . GLY A 1 98 ? -1.669 13.014 7.191 1.00 98.44 98 GLY A C 1
ATOM 713 O O . GLY A 1 98 ? -2.070 13.525 8.233 1.00 98.44 98 GLY A O 1
ATOM 714 N N . LYS A 1 99 ? -1.774 13.655 6.018 1.00 98.38 99 LYS A N 1
ATOM 715 C CA . LYS A 1 99 ? -2.375 15.000 5.893 1.00 98.38 99 LYS A CA 1
ATOM 716 C C . LYS A 1 99 ? -3.813 15.047 6.421 1.00 98.38 99 LYS A C 1
ATOM 718 O O . LYS A 1 99 ? -4.183 15.980 7.131 1.00 98.38 99 LYS A O 1
ATOM 723 N N . ARG A 1 100 ? -4.616 14.026 6.102 1.00 98.62 100 ARG A N 1
ATOM 724 C CA . ARG A 1 100 ? -6.003 13.896 6.581 1.00 98.62 100 ARG A CA 1
ATOM 725 C C . ARG A 1 100 ? -6.041 13.663 8.094 1.00 98.62 100 ARG A C 1
ATOM 727 O O . ARG A 1 100 ? -6.833 14.296 8.782 1.00 98.62 100 ARG A O 1
ATOM 734 N N . ALA A 1 101 ? -5.134 12.849 8.633 1.00 98.75 101 ALA A N 1
ATOM 735 C CA . ALA A 1 101 ? -5.004 12.645 10.078 1.00 98.75 101 ALA A CA 1
ATOM 736 C C . ALA A 1 101 ? -4.674 13.938 10.838 1.00 98.75 101 ALA A C 1
ATOM 738 O O . ALA A 1 101 ? -5.317 14.225 11.850 1.00 98.75 101 ALA A O 1
ATOM 739 N N . LEU A 1 102 ? -3.746 14.752 10.327 1.00 98.62 102 LEU A N 1
ATOM 740 C CA . LEU A 1 102 ? -3.432 16.059 10.913 1.00 98.62 102 LEU A CA 1
ATOM 741 C C . LEU A 1 102 ? -4.658 16.985 10.934 1.00 98.62 102 LEU A C 1
ATOM 743 O O . LEU A 1 102 ? -4.907 17.642 11.942 1.00 98.62 102 LEU A O 1
ATOM 747 N N . ALA A 1 103 ? -5.466 16.994 9.868 1.00 98.38 103 ALA A N 1
ATOM 748 C CA . ALA A 1 103 ? -6.698 17.788 9.808 1.00 98.38 103 ALA A CA 1
ATOM 749 C C . ALA A 1 103 ? -7.754 17.358 10.849 1.00 98.38 103 ALA A C 1
ATOM 751 O O . ALA A 1 103 ? -8.550 18.180 11.294 1.00 98.38 103 ALA A O 1
ATOM 752 N N . PHE A 1 104 ? -7.733 16.094 11.282 1.00 98.56 104 PHE A N 1
ATOM 753 C CA . PHE A 1 104 ? -8.563 15.575 12.379 1.00 98.56 104 PHE A CA 1
ATOM 754 C C . PHE A 1 104 ? -7.939 15.793 13.772 1.00 98.56 104 PHE A C 1
ATOM 756 O O . PHE A 1 104 ? -8.470 15.311 14.775 1.00 98.56 104 PHE A O 1
ATOM 763 N N . GLY A 1 105 ? -6.813 16.512 13.854 1.00 98.56 105 GLY A N 1
ATOM 764 C CA . GLY A 1 105 ? -6.099 16.784 15.101 1.00 98.56 105 GLY A CA 1
ATOM 765 C C . GLY A 1 105 ? -5.396 15.559 15.688 1.00 98.56 105 GLY A C 1
ATOM 766 O O . GLY A 1 105 ? -5.156 15.512 16.896 1.00 98.56 105 GLY A O 1
ATOM 767 N N . MET A 1 106 ? -5.093 14.550 14.867 1.00 98.88 106 MET A N 1
ATOM 768 C CA . MET A 1 106 ? -4.246 13.429 15.273 1.00 98.88 106 MET A CA 1
ATOM 769 C C . MET A 1 106 ? -2.772 13.843 15.273 1.00 98.88 106 MET A C 1
ATOM 771 O O . MET A 1 106 ? -2.352 14.730 14.531 1.00 98.88 106 MET A O 1
ATOM 775 N N . LYS A 1 107 ? -1.959 13.135 16.054 1.00 98.75 107 LYS A N 1
ATOM 776 C CA . LYS A 1 107 ? -0.500 13.132 15.904 1.00 98.75 107 LYS A CA 1
ATOM 777 C C . LYS A 1 107 ? -0.133 12.096 14.848 1.00 98.75 107 LYS A C 1
ATOM 779 O O . LYS A 1 107 ? -0.666 10.990 14.885 1.00 98.75 107 LYS A O 1
ATOM 784 N N . VAL A 1 108 ? 0.771 12.425 13.932 1.00 98.81 108 VAL A N 1
ATOM 785 C CA . VAL A 1 108 ? 1.243 11.477 12.912 1.00 98.81 108 VAL A CA 1
ATOM 786 C C . VAL A 1 108 ? 2.684 11.094 13.207 1.00 98.81 108 VAL A C 1
ATOM 788 O O . VAL A 1 108 ? 3.561 11.957 13.234 1.00 98.81 108 VAL A O 1
ATOM 791 N N . LEU A 1 109 ? 2.910 9.799 13.405 1.00 98.62 109 LEU A N 1
ATOM 792 C CA . LEU A 1 109 ? 4.227 9.188 13.527 1.00 98.62 109 LEU A CA 1
ATOM 793 C C . LEU A 1 109 ? 4.413 8.267 12.318 1.00 98.62 109 LEU A C 1
ATOM 795 O O . LEU A 1 109 ? 3.595 7.378 12.095 1.00 98.62 109 LEU A O 1
ATOM 799 N N . ALA A 1 110 ? 5.439 8.498 11.505 1.00 97.75 110 ALA A N 1
ATOM 800 C CA . ALA A 1 110 ? 5.635 7.790 10.244 1.00 97.75 110 ALA A CA 1
ATOM 801 C C . ALA A 1 110 ? 6.991 7.086 10.205 1.00 97.75 110 ALA A C 1
ATOM 803 O O . ALA A 1 110 ? 8.004 7.662 10.594 1.00 97.75 110 ALA A O 1
ATOM 804 N N . TYR A 1 111 ? 7.006 5.862 9.686 1.00 95.00 111 TYR A N 1
ATOM 805 C CA . TYR A 1 111 ? 8.218 5.110 9.389 1.00 95.00 111 TYR A CA 1
ATOM 806 C C . TYR A 1 111 ? 8.274 4.769 7.901 1.00 95.00 111 TYR A C 1
ATOM 808 O O . TYR A 1 111 ? 7.320 4.227 7.340 1.00 95.00 111 TYR A O 1
ATOM 816 N N . ASP A 1 112 ? 9.414 5.045 7.278 1.00 85.19 112 ASP A N 1
ATOM 817 C CA . ASP A 1 112 ? 9.764 4.589 5.936 1.00 85.19 112 ASP A CA 1
ATOM 818 C C . ASP A 1 112 ? 11.297 4.608 5.811 1.00 85.19 112 ASP A C 1
ATOM 820 O O . ASP A 1 112 ? 11.899 5.623 6.176 1.00 85.19 112 ASP A O 1
ATOM 824 N N . PRO A 1 113 ? 11.946 3.545 5.298 1.00 77.50 113 PRO A N 1
ATOM 825 C CA . PRO A 1 113 ? 13.406 3.492 5.176 1.00 77.50 113 PRO A CA 1
ATOM 826 C C . PRO A 1 113 ? 14.020 4.652 4.380 1.00 77.50 113 PRO A C 1
ATOM 828 O O . PRO A 1 113 ? 15.196 4.963 4.550 1.00 77.50 113 PRO A O 1
ATOM 831 N N . PHE A 1 114 ? 13.237 5.290 3.506 1.00 78.56 114 PHE A N 1
ATOM 832 C CA . PHE A 1 114 ? 13.685 6.373 2.633 1.00 78.56 114 PHE A CA 1
ATOM 833 C C . PHE A 1 114 ? 13.147 7.751 3.053 1.00 78.56 114 PHE A C 1
ATOM 835 O O . PHE A 1 114 ? 13.386 8.748 2.362 1.00 78.56 114 PHE A O 1
ATOM 842 N N . LEU A 1 115 ? 12.407 7.840 4.164 1.00 79.38 115 LEU A N 1
ATOM 843 C CA . LEU A 1 115 ? 11.906 9.109 4.688 1.00 79.38 115 LEU A CA 1
ATOM 844 C C . LEU A 1 115 ? 12.974 9.789 5.545 1.00 79.38 115 LEU A C 1
ATOM 846 O O . LEU A 1 115 ? 13.404 9.278 6.572 1.00 79.38 115 LEU A O 1
ATOM 850 N N . THR A 1 116 ? 13.363 10.995 5.140 1.00 81.44 116 THR A N 1
ATOM 851 C CA . THR A 1 116 ? 14.263 11.840 5.927 1.00 81.44 116 THR A CA 1
ATOM 852 C C . THR A 1 116 ? 13.489 12.647 6.966 1.00 81.44 116 THR A C 1
ATOM 854 O O . THR A 1 116 ? 12.334 13.023 6.747 1.00 81.44 116 THR A O 1
ATOM 857 N N . GLU A 1 117 ? 14.147 12.998 8.072 1.00 87.06 117 GLU A N 1
ATOM 858 C CA . GLU A 1 117 ? 13.549 13.817 9.135 1.00 87.06 117 GLU A CA 1
ATOM 859 C C . GLU A 1 117 ? 13.056 15.171 8.603 1.00 87.06 117 GLU A C 1
ATOM 861 O O . GLU A 1 117 ? 11.937 15.593 8.890 1.00 87.06 117 GLU A O 1
ATOM 866 N N . ALA A 1 118 ? 13.851 15.821 7.746 1.00 84.12 118 ALA A N 1
ATOM 867 C CA . ALA A 1 118 ? 13.476 17.083 7.113 1.00 84.12 118 ALA A CA 1
ATOM 868 C C . ALA A 1 118 ? 12.182 16.957 6.290 1.00 84.12 118 ALA A C 1
ATOM 870 O O . ALA A 1 118 ? 11.322 17.839 6.348 1.00 84.12 118 ALA A O 1
ATOM 871 N N . ARG A 1 119 ? 12.012 15.848 5.556 1.00 79.88 119 ARG A N 1
ATOM 872 C CA . ARG A 1 119 ? 10.804 15.587 4.765 1.00 79.88 119 ARG A CA 1
ATOM 873 C C . ARG A 1 119 ? 9.603 15.269 5.653 1.00 79.88 119 ARG A C 1
ATOM 875 O O . ARG A 1 119 ? 8.523 15.784 5.378 1.00 79.88 119 ARG A O 1
ATOM 882 N N . ALA A 1 120 ? 9.784 14.479 6.711 1.00 89.62 120 ALA A N 1
ATOM 883 C CA . ALA A 1 120 ? 8.730 14.199 7.688 1.00 89.62 120 ALA A CA 1
ATOM 884 C C . ALA A 1 120 ? 8.226 15.498 8.336 1.00 89.62 120 ALA A C 1
ATOM 886 O O . ALA A 1 120 ? 7.031 15.797 8.298 1.00 89.62 120 ALA A O 1
ATOM 887 N N . LYS A 1 121 ? 9.153 16.337 8.812 1.00 92.44 121 LYS A N 1
ATOM 888 C CA . LYS A 1 121 ? 8.847 17.631 9.428 1.00 92.44 121 LYS A CA 1
ATOM 889 C C . LYS A 1 121 ? 8.136 18.583 8.468 1.00 92.44 121 LYS A C 1
ATOM 891 O O . LYS A 1 121 ? 7.174 19.232 8.868 1.00 92.44 121 LYS A O 1
ATOM 896 N N . ALA A 1 122 ? 8.558 18.641 7.203 1.00 90.19 122 ALA A N 1
ATOM 897 C CA . ALA A 1 122 ? 7.892 19.450 6.178 1.00 90.19 122 ALA A CA 1
ATOM 898 C C . ALA A 1 122 ? 6.437 19.013 5.918 1.00 90.19 122 ALA A C 1
ATOM 900 O O . ALA A 1 122 ? 5.618 19.826 5.498 1.00 90.19 122 ALA A O 1
ATOM 901 N N . GLN A 1 123 ? 6.108 17.745 6.180 1.00 92.00 123 GLN A N 1
ATOM 902 C CA . GLN A 1 123 ? 4.747 17.207 6.093 1.00 92.00 123 GLN A CA 1
ATOM 903 C C . GLN A 1 123 ? 3.962 17.325 7.412 1.00 92.00 123 GLN A C 1
ATOM 905 O O . GLN A 1 123 ? 2.785 16.980 7.443 1.00 92.00 123 GLN A O 1
ATOM 910 N N . GLY A 1 124 ? 4.584 17.824 8.488 1.00 96.00 124 GLY A N 1
ATOM 911 C CA . GLY A 1 124 ? 3.984 17.894 9.822 1.00 96.00 124 GLY A CA 1
ATOM 912 C C . GLY A 1 124 ? 3.978 16.559 10.573 1.00 96.00 124 GLY A C 1
ATOM 913 O O . GLY A 1 124 ? 3.204 16.396 11.513 1.00 96.00 124 GLY A O 1
ATOM 914 N N . PHE A 1 125 ? 4.804 15.595 10.160 1.00 97.69 125 PHE A N 1
ATOM 915 C CA . PHE A 1 125 ? 4.905 14.273 10.779 1.00 97.69 125 PHE A CA 1
ATOM 916 C C . PHE A 1 125 ? 6.127 14.189 11.695 1.00 97.69 125 PHE A C 1
ATOM 918 O O . PHE A 1 125 ? 7.153 14.825 11.444 1.00 97.69 125 PHE A O 1
ATOM 925 N N . ALA A 1 126 ? 6.041 13.343 12.718 1.00 97.75 126 ALA A N 1
ATOM 926 C CA . ALA A 1 126 ? 7.212 12.840 13.423 1.00 97.75 126 ALA A CA 1
ATOM 927 C C . ALA A 1 126 ? 7.792 11.637 12.661 1.00 97.75 126 ALA A C 1
ATOM 929 O O . ALA A 1 126 ? 7.042 10.777 12.192 1.00 97.75 126 ALA A O 1
ATOM 930 N N . LEU A 1 127 ? 9.120 11.576 12.539 1.00 96.25 127 LEU A N 1
ATOM 931 C CA . LEU A 1 127 ? 9.821 10.413 11.994 1.00 96.25 127 LEU A CA 1
ATOM 932 C C . LEU A 1 127 ? 10.053 9.397 13.117 1.00 96.25 127 LEU A C 1
ATOM 934 O O . LEU A 1 127 ? 10.691 9.722 14.116 1.00 96.25 127 LEU A O 1
ATOM 938 N N . ALA A 1 128 ? 9.555 8.177 12.950 1.00 97.31 128 ALA A N 1
ATOM 939 C CA . ALA A 1 128 ? 9.894 7.067 13.830 1.00 97.31 128 ALA A CA 1
ATOM 940 C C . ALA A 1 128 ? 11.288 6.524 13.498 1.00 97.31 128 ALA A C 1
ATOM 942 O O . ALA A 1 128 ? 11.638 6.383 12.325 1.00 97.31 128 ALA A O 1
ATOM 943 N N . ALA A 1 129 ? 12.061 6.184 14.532 1.00 92.56 129 ALA A N 1
ATOM 944 C CA . ALA A 1 129 ? 13.390 5.595 14.369 1.00 92.56 129 ALA A CA 1
ATOM 945 C C . ALA A 1 129 ? 13.328 4.218 13.688 1.00 92.56 129 ALA A C 1
ATOM 947 O O . ALA A 1 129 ? 14.154 3.893 12.837 1.00 92.56 129 ALA A O 1
ATOM 948 N N . ASP A 1 130 ? 12.322 3.427 14.049 1.00 95.12 130 ASP A N 1
ATOM 949 C CA . ASP A 1 130 ? 12.062 2.106 13.502 1.00 95.12 130 ASP A CA 1
ATOM 950 C C . ASP A 1 130 ? 10.561 1.771 13.555 1.00 95.12 130 ASP A C 1
ATOM 952 O O . ASP A 1 130 ? 9.711 2.571 13.961 1.00 95.12 130 ASP A O 1
ATOM 956 N N . VAL A 1 131 ? 10.230 0.563 13.107 1.00 96.75 131 VAL A N 1
ATOM 957 C CA . VAL A 1 131 ? 8.864 0.031 13.127 1.00 96.75 131 VAL A CA 1
ATOM 958 C C . VAL A 1 131 ? 8.368 -0.210 14.562 1.00 96.75 131 VAL A C 1
ATOM 960 O O . VAL A 1 131 ? 7.179 -0.052 14.837 1.00 96.75 131 VAL A O 1
ATOM 963 N N . ASP A 1 132 ? 9.255 -0.561 15.494 1.00 97.38 132 ASP A N 1
ATOM 964 C CA . ASP A 1 132 ? 8.881 -0.852 16.879 1.00 97.38 132 ASP A CA 1
ATOM 965 C C . ASP A 1 132 ? 8.423 0.417 17.617 1.00 97.38 132 ASP A C 1
ATOM 967 O O . ASP A 1 132 ? 7.457 0.359 18.381 1.00 97.38 132 ASP A O 1
ATOM 971 N N . ALA A 1 133 ? 9.032 1.572 17.332 1.00 97.75 133 ALA A N 1
ATOM 972 C CA . ALA A 1 133 ? 8.586 2.870 17.835 1.00 97.75 133 ALA A CA 1
ATOM 973 C C . ALA A 1 133 ? 7.132 3.170 17.424 1.00 97.75 133 ALA A C 1
ATOM 975 O O . ALA A 1 133 ? 6.325 3.618 18.241 1.00 97.75 133 ALA A O 1
ATOM 976 N N . ILE A 1 134 ? 6.750 2.833 16.184 1.00 98.38 134 ILE A N 1
ATOM 977 C CA . ILE A 1 134 ? 5.356 2.942 15.725 1.00 98.38 134 ILE A CA 1
ATOM 978 C C . ILE A 1 134 ? 4.445 2.044 16.563 1.00 98.38 134 ILE A C 1
ATOM 980 O O . ILE A 1 134 ? 3.403 2.500 17.034 1.00 98.38 134 ILE A O 1
ATOM 984 N N . TYR A 1 135 ? 4.822 0.780 16.769 1.00 98.44 135 TYR A N 1
ATOM 985 C CA . TYR A 1 135 ? 4.012 -0.168 17.536 1.00 98.44 135 TYR A CA 1
ATOM 986 C C . TYR A 1 135 ? 3.746 0.324 18.962 1.00 98.44 135 TYR A C 1
ATOM 988 O O . TYR A 1 135 ? 2.609 0.268 19.436 1.00 98.44 135 TYR A O 1
ATOM 996 N N . GLN A 1 136 ? 4.771 0.847 19.628 1.00 98.12 136 GLN A N 1
ATOM 997 C CA . GLN A 1 136 ? 4.686 1.277 21.022 1.00 98.12 136 GLN A CA 1
ATOM 998 C C . GLN A 1 136 ? 3.846 2.553 21.209 1.00 98.12 136 GLN A C 1
ATOM 1000 O O . GLN A 1 136 ? 3.188 2.716 22.240 1.00 98.12 136 GLN A O 1
ATOM 1005 N N . GLU A 1 137 ? 3.823 3.449 20.220 1.00 98.06 137 GLU A N 1
ATOM 1006 C CA . GLU A 1 137 ? 3.211 4.775 20.357 1.00 98.06 137 GLU A CA 1
ATOM 1007 C C . GLU A 1 137 ? 1.852 4.939 19.667 1.00 98.06 137 GLU A C 1
ATOM 1009 O O . GLU A 1 137 ? 1.073 5.817 20.053 1.00 98.06 137 GLU A O 1
ATOM 1014 N N . ALA A 1 138 ? 1.529 4.124 18.667 1.00 98.69 138 ALA A N 1
ATOM 1015 C CA . ALA A 1 138 ? 0.345 4.325 17.842 1.00 98.69 138 ALA A CA 1
ATOM 1016 C C . ALA A 1 138 ? -0.952 3.805 18.490 1.00 98.69 138 ALA A C 1
ATOM 1018 O O . ALA A 1 138 ? -1.014 2.693 19.012 1.00 98.69 138 ALA A O 1
ATOM 1019 N N . ASP A 1 139 ? -2.025 4.597 18.405 1.00 98.81 139 ASP A N 1
ATOM 1020 C CA . ASP A 1 139 ? -3.387 4.169 18.767 1.00 98.81 139 ASP A CA 1
ATOM 1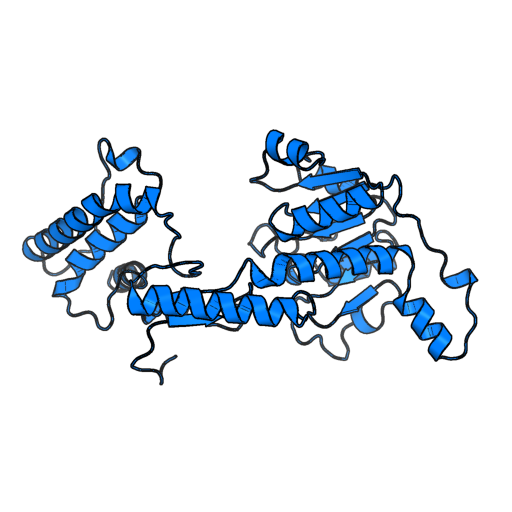021 C C . ASP A 1 139 ? -4.136 3.597 17.546 1.00 98.81 139 ASP A C 1
ATOM 1023 O O . ASP A 1 139 ? -5.039 2.762 17.676 1.00 98.81 139 ASP A O 1
ATOM 1027 N N . PHE A 1 140 ? -3.740 4.047 16.354 1.00 98.88 140 PHE A N 1
ATOM 1028 C CA . PHE A 1 140 ? -4.142 3.533 15.049 1.00 98.88 140 PHE A CA 1
ATOM 1029 C C . PHE A 1 140 ? -2.889 3.284 14.216 1.00 98.88 140 PHE A C 1
ATOM 1031 O O . PHE A 1 140 ? -2.003 4.130 14.212 1.00 98.88 140 PHE A O 1
ATOM 1038 N N . ILE A 1 141 ? -2.823 2.178 13.484 1.00 98.88 141 ILE A N 1
ATOM 1039 C CA . ILE A 1 141 ? -1.727 1.876 12.559 1.00 98.88 141 ILE A CA 1
ATOM 1040 C C . ILE A 1 141 ? -2.310 1.669 11.167 1.00 98.88 141 ILE A C 1
ATOM 1042 O O . ILE A 1 141 ? -3.253 0.897 11.005 1.00 98.88 141 ILE A O 1
ATOM 1046 N N . THR A 1 142 ? -1.742 2.332 10.165 1.00 98.81 142 THR A N 1
ATOM 1047 C CA . THR A 1 142 ? -2.062 2.118 8.749 1.00 98.81 142 THR A CA 1
ATOM 1048 C C . THR A 1 142 ? -0.810 1.710 7.982 1.00 98.81 142 THR A C 1
ATOM 1050 O O . THR A 1 142 ? 0.267 2.272 8.197 1.00 98.81 142 THR A O 1
ATOM 1053 N N . VAL A 1 143 ? -0.941 0.717 7.103 1.00 98.19 143 VAL A N 1
ATOM 1054 C CA . VAL A 1 143 ? 0.154 0.221 6.257 1.00 98.19 143 VAL A CA 1
ATOM 1055 C C . VAL A 1 143 ? -0.024 0.672 4.809 1.00 98.19 143 VAL A C 1
ATOM 1057 O O . VAL A 1 143 ? -1.100 0.542 4.230 1.00 98.19 143 VAL A O 1
ATOM 1060 N N . HIS A 1 144 ? 1.060 1.177 4.222 1.00 95.06 144 HIS A N 1
ATOM 1061 C CA . HIS A 1 144 ? 1.179 1.642 2.835 1.00 95.06 144 HIS A CA 1
ATOM 1062 C C . HIS A 1 144 ? 2.523 1.217 2.224 1.00 95.06 144 HIS A C 1
ATOM 1064 O O . HIS A 1 144 ? 3.175 1.984 1.512 1.00 95.06 144 HIS A O 1
ATOM 1070 N N . LEU A 1 145 ? 2.946 -0.009 2.532 1.00 89.75 145 LEU A N 1
ATOM 1071 C CA . LEU A 1 145 ? 4.184 -0.611 2.044 1.00 89.75 145 LEU A CA 1
ATOM 1072 C C . LEU A 1 145 ? 3.905 -1.549 0.857 1.00 89.75 145 LEU A C 1
ATOM 1074 O O . LEU A 1 145 ? 2.816 -2.120 0.772 1.00 89.75 145 LEU A O 1
ATOM 1078 N N . PRO A 1 146 ? 4.865 -1.737 -0.063 1.00 86.56 146 PRO A N 1
ATOM 1079 C CA . PRO A 1 146 ? 4.830 -2.867 -0.986 1.00 86.56 146 PRO A CA 1
ATOM 1080 C C . PRO A 1 146 ? 5.092 -4.182 -0.235 1.00 86.56 146 PRO A C 1
ATOM 1082 O O . PRO A 1 146 ? 5.643 -4.173 0.869 1.00 86.56 146 PRO A O 1
ATOM 1085 N N . VAL A 1 147 ? 4.753 -5.317 -0.851 1.00 88.88 147 VAL A N 1
ATOM 1086 C CA . VAL A 1 147 ? 5.184 -6.634 -0.354 1.00 88.88 147 VAL A CA 1
ATOM 1087 C C . VAL A 1 147 ? 6.615 -6.893 -0.809 1.00 88.88 147 VAL A C 1
ATOM 1089 O O . VAL A 1 147 ? 6.910 -6.892 -2.001 1.00 88.88 147 VAL A O 1
ATOM 1092 N N . THR A 1 148 ? 7.491 -7.131 0.156 1.00 86.56 148 THR A N 1
ATOM 1093 C CA . THR A 1 148 ? 8.869 -7.591 -0.008 1.00 86.56 148 THR A CA 1
ATOM 1094 C C . THR A 1 148 ? 9.107 -8.751 0.957 1.00 86.56 148 THR A C 1
ATOM 1096 O O . THR A 1 148 ? 8.244 -9.069 1.777 1.00 86.56 148 THR A O 1
ATOM 1099 N N . GLU A 1 149 ? 10.282 -9.377 0.910 1.00 89.75 149 GLU A N 1
ATOM 1100 C CA . GLU A 1 149 ? 10.663 -10.382 1.913 1.00 89.75 149 GLU A CA 1
ATOM 1101 C C . GLU A 1 149 ? 10.626 -9.823 3.344 1.00 89.75 149 GLU A C 1
ATOM 1103 O O . GLU A 1 149 ? 10.284 -10.540 4.277 1.00 89.75 149 GLU A O 1
ATOM 1108 N N . GLN A 1 150 ? 10.929 -8.534 3.517 1.00 88.69 150 GLN A N 1
ATOM 1109 C CA . GLN A 1 150 ? 10.960 -7.871 4.821 1.00 88.69 150 GLN A CA 1
ATOM 1110 C C . GLN A 1 150 ? 9.574 -7.435 5.316 1.00 88.69 150 GLN A C 1
ATOM 1112 O O . GLN A 1 150 ? 9.368 -7.334 6.523 1.00 88.69 150 GLN A O 1
ATOM 1117 N N . THR A 1 151 ? 8.634 -7.129 4.414 1.00 94.06 151 THR A N 1
ATOM 1118 C CA . THR A 1 151 ? 7.300 -6.624 4.792 1.00 94.06 151 THR A CA 1
ATOM 1119 C C . THR A 1 151 ? 6.227 -7.709 4.803 1.00 94.06 151 THR A C 1
ATOM 1121 O O . THR A 1 151 ? 5.190 -7.531 5.445 1.00 94.06 151 THR A O 1
ATOM 1124 N N . ARG A 1 152 ? 6.460 -8.848 4.139 1.00 97.00 152 ARG A N 1
ATOM 1125 C CA . ARG A 1 152 ? 5.549 -9.997 4.160 1.00 97.00 152 ARG A CA 1
ATOM 1126 C C . ARG A 1 152 ? 5.417 -10.539 5.584 1.00 97.00 152 ARG A C 1
ATOM 1128 O O . ARG A 1 152 ? 6.399 -10.930 6.205 1.00 97.00 152 ARG A O 1
ATOM 1135 N N . GLY A 1 153 ? 4.192 -10.565 6.100 1.00 97.50 153 GLY A N 1
ATOM 1136 C CA . GLY A 1 153 ? 3.881 -11.022 7.451 1.00 97.50 153 GLY A CA 1
ATOM 1137 C C . GLY A 1 153 ? 4.533 -10.181 8.550 1.00 97.50 153 GLY A C 1
ATOM 1138 O O . GLY A 1 153 ? 4.710 -10.682 9.660 1.00 97.50 153 GLY A O 1
ATOM 1139 N N . MET A 1 154 ? 4.915 -8.926 8.274 1.00 97.38 154 MET A N 1
ATOM 1140 C CA . MET A 1 154 ? 5.555 -8.067 9.278 1.00 97.38 154 MET A CA 1
ATOM 1141 C C . MET A 1 154 ? 4.620 -7.739 10.448 1.00 97.38 154 MET A C 1
ATOM 1143 O O . MET A 1 154 ? 5.078 -7.534 11.571 1.00 97.38 154 MET A O 1
ATOM 1147 N N . LEU A 1 155 ? 3.307 -7.702 10.194 1.00 98.38 155 LEU A N 1
ATOM 1148 C CA . LEU A 1 155 ? 2.281 -7.606 11.227 1.00 98.38 155 LEU A CA 1
ATOM 1149 C C . LEU A 1 155 ? 1.865 -9.025 11.635 1.00 98.38 155 LEU A C 1
ATOM 1151 O O . LEU A 1 155 ? 0.935 -9.603 11.074 1.00 98.38 155 LEU A O 1
ATOM 1155 N N . ASN A 1 156 ? 2.608 -9.576 12.592 1.00 98.56 156 ASN A N 1
ATOM 1156 C CA . ASN A 1 156 ? 2.455 -10.921 13.150 1.00 98.56 156 ASN A CA 1
ATOM 1157 C C . ASN A 1 156 ? 2.345 -10.885 14.683 1.00 98.56 156 ASN A C 1
ATOM 1159 O O . ASN A 1 156 ? 2.368 -9.818 15.295 1.00 98.56 156 ASN A O 1
ATOM 1163 N N . THR A 1 157 ? 2.278 -12.054 15.319 1.00 98.50 157 THR A N 1
ATOM 1164 C CA . THR A 1 157 ? 2.158 -12.221 16.777 1.00 98.50 157 THR A CA 1
ATOM 1165 C C . THR A 1 157 ? 3.191 -11.402 17.556 1.00 98.50 157 THR A C 1
ATOM 1167 O O . THR A 1 157 ? 2.841 -10.736 18.534 1.00 98.50 157 THR A O 1
ATOM 1170 N N . ALA A 1 158 ? 4.455 -11.397 17.119 1.00 98.44 158 ALA A N 1
ATOM 1171 C CA . ALA A 1 158 ? 5.520 -10.653 17.788 1.00 98.44 158 ALA A CA 1
ATOM 1172 C C . ALA A 1 158 ? 5.337 -9.135 17.642 1.00 98.44 158 ALA A C 1
ATOM 1174 O O . ALA A 1 158 ? 5.526 -8.399 18.610 1.00 98.44 158 ALA A O 1
ATOM 1175 N N . ALA A 1 159 ? 4.922 -8.664 16.463 1.00 98.44 159 ALA A N 1
ATOM 1176 C CA . ALA A 1 159 ? 4.586 -7.259 16.245 1.00 98.44 159 ALA A CA 1
ATOM 1177 C C . ALA A 1 159 ? 3.373 -6.837 17.086 1.00 98.44 159 ALA A C 1
ATOM 1179 O O . ALA A 1 159 ? 3.441 -5.852 17.820 1.00 98.44 159 ALA A O 1
ATOM 1180 N N . PHE A 1 160 ? 2.288 -7.617 17.054 1.00 98.62 160 PHE A N 1
ATOM 1181 C CA . PHE A 1 160 ? 1.078 -7.338 17.824 1.00 98.62 160 PHE A CA 1
ATOM 1182 C C . PHE A 1 160 ? 1.365 -7.268 19.319 1.00 98.62 160 PHE A C 1
ATOM 1184 O O . PHE A 1 160 ? 0.846 -6.375 19.980 1.00 98.62 160 PHE A O 1
ATOM 1191 N N . ALA A 1 161 ? 2.230 -8.132 19.859 1.00 98.38 161 ALA A N 1
ATOM 1192 C CA . ALA A 1 161 ? 2.610 -8.112 21.271 1.00 98.38 161 ALA A CA 1
ATOM 1193 C C . ALA A 1 161 ? 3.209 -6.763 21.715 1.00 98.38 161 ALA A C 1
ATOM 1195 O O . ALA A 1 161 ? 2.874 -6.281 22.802 1.00 98.38 161 ALA A O 1
ATOM 1196 N N . LYS A 1 162 ? 4.016 -6.124 20.858 1.00 98.44 162 LYS A N 1
ATOM 1197 C CA . LYS A 1 162 ? 4.660 -4.825 21.120 1.00 98.44 162 LYS A CA 1
ATOM 1198 C C . LYS A 1 162 ? 3.696 -3.638 21.058 1.00 98.44 162 LYS A C 1
ATOM 1200 O O . LYS A 1 162 ? 4.022 -2.569 21.565 1.00 98.44 162 LYS A O 1
ATOM 1205 N N . MET A 1 163 ? 2.521 -3.811 20.451 1.00 98.56 163 MET A N 1
ATOM 1206 C CA . MET A 1 163 ? 1.578 -2.712 20.259 1.00 98.56 163 MET A CA 1
ATOM 1207 C C . MET A 1 163 ? 0.831 -2.320 21.535 1.00 98.56 163 MET A C 1
ATOM 1209 O O . MET A 1 163 ? 0.669 -3.120 22.463 1.00 98.56 163 MET A O 1
ATOM 1213 N N . LYS A 1 164 ? 0.280 -1.106 21.569 1.00 98.38 164 LYS A N 1
ATOM 1214 C CA . LYS A 1 164 ? -0.659 -0.712 22.628 1.00 98.38 164 LYS A CA 1
ATOM 1215 C C . LYS A 1 164 ? -1.880 -1.648 22.685 1.00 98.38 164 LYS A C 1
ATOM 1217 O O . LYS A 1 164 ? -2.419 -2.016 21.639 1.00 98.38 164 LYS A O 1
ATOM 1222 N N . PRO A 1 165 ? -2.374 -2.010 23.883 1.00 98.00 165 PRO A N 1
ATOM 1223 C CA . PRO A 1 165 ? -3.645 -2.717 24.014 1.00 98.00 165 PRO A CA 1
ATOM 1224 C C . PRO A 1 165 ? -4.794 -1.935 23.364 1.00 98.00 165 PRO A C 1
ATOM 1226 O O . PRO A 1 165 ? -4.989 -0.753 23.646 1.00 98.00 165 PRO A O 1
ATOM 1229 N N . GLY A 1 166 ? -5.571 -2.593 22.504 1.00 96.56 166 GLY A N 1
ATOM 1230 C CA . GLY A 1 166 ? -6.720 -1.982 21.833 1.00 96.56 166 GLY A CA 1
ATOM 1231 C C . GLY A 1 166 ? -6.374 -1.085 20.639 1.00 96.56 166 GLY A C 1
ATOM 1232 O O . GLY A 1 166 ? -7.253 -0.353 20.170 1.00 96.56 166 GLY A O 1
ATOM 1233 N N . VAL A 1 167 ? -5.133 -1.143 20.136 1.00 98.38 167 VAL A N 1
ATOM 1234 C CA . VAL A 1 167 ? -4.732 -0.503 18.871 1.00 98.38 167 VAL A CA 1
ATOM 1235 C C . VAL A 1 167 ? -5.637 -0.965 17.722 1.00 98.38 167 VAL A C 1
ATOM 1237 O O . VAL A 1 167 ? -6.150 -2.086 17.730 1.00 98.38 167 VAL A O 1
ATOM 1240 N N . ARG A 1 168 ? -5.860 -0.099 16.733 1.00 98.69 168 ARG A N 1
ATOM 1241 C CA . ARG A 1 168 ? -6.675 -0.393 15.543 1.00 98.69 168 ARG A CA 1
ATOM 1242 C C . ARG A 1 168 ? -5.807 -0.419 14.293 1.00 98.69 168 ARG A C 1
ATOM 1244 O O . ARG A 1 168 ? -4.996 0.483 14.114 1.00 98.69 168 ARG A O 1
ATOM 1251 N N . ILE A 1 169 ? -5.990 -1.419 13.435 1.00 98.81 169 ILE A N 1
ATOM 1252 C CA . ILE A 1 169 ? -5.136 -1.635 12.256 1.00 98.81 169 ILE A CA 1
ATOM 1253 C C . ILE A 1 169 ? -5.925 -1.406 10.966 1.00 98.81 169 ILE A C 1
ATOM 1255 O O . ILE A 1 169 ? -7.035 -1.906 10.818 1.00 98.81 169 ILE A O 1
ATOM 1259 N N . VAL A 1 170 ? -5.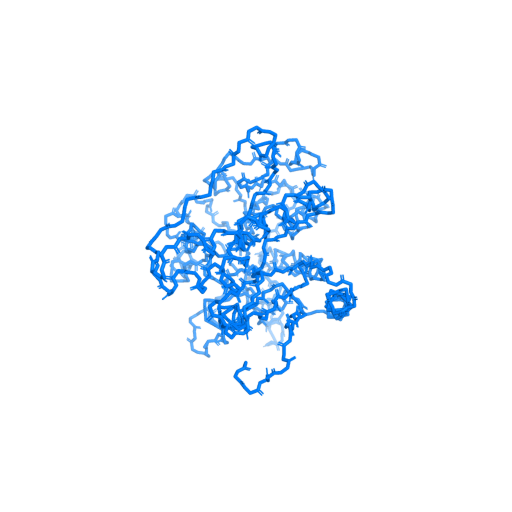343 -0.685 10.014 1.00 98.88 170 VAL A N 1
ATOM 1260 C CA . VAL A 1 170 ? -5.899 -0.470 8.675 1.00 98.88 170 VAL A CA 1
ATOM 1261 C C . VAL A 1 170 ? -4.919 -0.979 7.628 1.00 98.88 170 VAL A C 1
ATOM 1263 O O . VAL A 1 170 ? -3.742 -0.624 7.652 1.00 98.88 170 VAL A O 1
ATOM 1266 N N . ASN A 1 171 ? -5.409 -1.787 6.689 1.00 98.62 171 ASN A N 1
ATOM 1267 C CA . ASN A 1 171 ? -4.634 -2.229 5.537 1.00 98.62 171 ASN A CA 1
ATOM 1268 C C . ASN A 1 171 ? -5.447 -2.090 4.251 1.00 98.62 171 ASN A C 1
ATOM 1270 O O . ASN A 1 171 ? -6.346 -2.882 3.979 1.00 98.62 171 ASN A O 1
ATOM 1274 N N . CYS A 1 172 ? -5.094 -1.078 3.462 1.00 97.56 172 CYS A N 1
ATOM 1275 C CA . CYS A 1 172 ? -5.566 -0.897 2.088 1.00 97.56 172 CYS A CA 1
ATOM 1276 C C . CYS A 1 172 ? -4.392 -0.936 1.095 1.00 97.56 172 CYS A C 1
ATOM 1278 O O . CYS A 1 172 ? -4.424 -0.276 0.058 1.00 97.56 172 CYS A O 1
ATOM 1280 N N . ALA A 1 173 ? -3.306 -1.627 1.459 1.00 93.50 173 ALA A N 1
ATOM 1281 C CA . ALA A 1 173 ? -2.081 -1.691 0.675 1.00 93.50 173 ALA A CA 1
ATOM 1282 C C . ALA A 1 173 ? -1.915 -3.056 0.010 1.00 93.50 173 ALA A C 1
ATOM 1284 O O . ALA A 1 173 ? -2.166 -3.181 -1.188 1.00 93.50 173 ALA A O 1
ATOM 1285 N N . ARG A 1 174 ? -1.479 -4.069 0.765 1.00 93.81 174 ARG A N 1
ATOM 1286 C CA . ARG A 1 174 ? -1.314 -5.450 0.289 1.00 93.81 174 ARG A CA 1
ATOM 1287 C C . ARG A 1 174 ? -1.650 -6.443 1.392 1.00 93.81 174 ARG A C 1
ATOM 1289 O O . ARG A 1 174 ? -1.259 -6.223 2.540 1.00 93.81 174 ARG A O 1
ATOM 1296 N N . GLY A 1 175 ? -2.374 -7.509 1.057 1.00 95.62 175 GLY A N 1
ATOM 1297 C CA . GLY A 1 175 ? -2.894 -8.462 2.037 1.00 95.62 175 GLY A CA 1
ATOM 1298 C C . GLY A 1 175 ? -1.791 -9.158 2.826 1.00 95.62 175 GLY A C 1
ATOM 1299 O O . GLY A 1 175 ? -1.855 -9.239 4.050 1.00 95.62 175 GLY A O 1
ATOM 1300 N N . GLU A 1 176 ? -0.709 -9.532 2.146 1.00 96.75 176 GLU A N 1
ATOM 1301 C CA . GLU A 1 176 ? 0.356 -10.362 2.711 1.00 96.75 176 GLU A CA 1
ATOM 1302 C C . GLU A 1 176 ? 1.262 -9.633 3.703 1.00 96.75 176 GLU A C 1
ATOM 1304 O O . GLU A 1 176 ? 2.162 -10.246 4.268 1.00 96.75 176 GLU A O 1
ATOM 1309 N N . ILE A 1 177 ? 1.043 -8.337 3.939 1.00 97.69 177 ILE A N 1
ATOM 1310 C CA . ILE A 1 177 ? 1.718 -7.577 5.000 1.00 97.69 177 ILE A CA 1
ATOM 1311 C C . ILE A 1 177 ? 1.288 -8.079 6.386 1.00 97.69 177 ILE A C 1
ATOM 1313 O O . ILE A 1 177 ? 2.074 -8.043 7.338 1.00 97.69 177 ILE A O 1
ATOM 1317 N N . ILE A 1 178 ? 0.045 -8.553 6.507 1.00 98.31 178 ILE A N 1
ATOM 1318 C CA . ILE A 1 178 ? -0.516 -9.058 7.759 1.00 98.31 178 ILE A CA 1
ATOM 1319 C C . ILE A 1 178 ? -0.534 -10.584 7.743 1.00 98.31 178 ILE A C 1
ATOM 1321 O O . ILE A 1 178 ? -1.056 -11.202 6.820 1.00 98.31 178 ILE A O 1
ATOM 1325 N N . ALA A 1 179 ? -0.020 -11.199 8.808 1.00 98.25 179 ALA A N 1
ATOM 1326 C CA . ALA A 1 179 ? -0.236 -12.616 9.060 1.00 98.25 179 ALA A CA 1
ATOM 1327 C C . ALA A 1 179 ? -1.685 -12.825 9.542 1.00 98.25 179 ALA A C 1
ATOM 1329 O O . ALA A 1 179 ? -2.030 -12.507 10.680 1.00 98.25 179 ALA A O 1
ATOM 1330 N N . GLU A 1 180 ? -2.555 -13.327 8.663 1.00 97.25 180 GLU A N 1
ATOM 1331 C CA . GLU A 1 180 ? -4.011 -13.367 8.885 1.00 97.25 180 GLU A CA 1
ATOM 1332 C C . GLU A 1 180 ? -4.432 -14.192 10.117 1.00 97.25 180 GLU A C 1
ATOM 1334 O O . GLU A 1 180 ? -5.299 -13.762 10.882 1.00 97.25 180 GLU A O 1
ATOM 1339 N N . ASN A 1 181 ? -3.783 -15.336 10.359 1.00 97.50 181 ASN A N 1
ATOM 1340 C CA . ASN A 1 181 ? -4.049 -16.176 11.535 1.00 97.50 181 ASN A CA 1
ATOM 1341 C C . ASN A 1 181 ? -3.649 -15.480 12.842 1.00 97.50 181 ASN A C 1
ATOM 1343 O O . ASN A 1 181 ? -4.382 -15.526 13.831 1.00 97.50 181 ASN A O 1
ATOM 1347 N N . ASP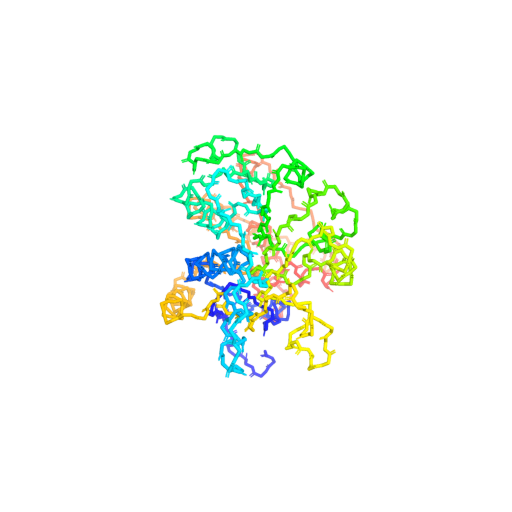 A 1 182 ? -2.513 -14.788 12.832 1.00 98.56 182 ASP A N 1
ATOM 1348 C CA . ASP A 1 182 ? -2.026 -14.037 13.985 1.00 98.56 182 ASP A CA 1
ATOM 1349 C C . ASP A 1 182 ? -2.950 -12.852 14.281 1.00 98.56 182 ASP A C 1
ATOM 1351 O O . ASP A 1 182 ? -3.206 -12.537 15.444 1.00 98.56 182 ASP A O 1
ATOM 1355 N N . LEU A 1 183 ? -3.494 -12.215 13.236 1.00 98.62 183 LEU A N 1
ATOM 1356 C CA . LEU A 1 183 ? -4.475 -11.144 13.387 1.00 98.62 183 LEU A CA 1
ATOM 1357 C C . LEU A 1 183 ? -5.746 -11.657 14.074 1.00 98.62 183 LEU A C 1
ATOM 1359 O O . LEU A 1 183 ? -6.231 -10.996 14.990 1.00 98.62 183 LEU A O 1
ATOM 1363 N N . LEU A 1 184 ? -6.269 -12.824 13.676 1.00 98.38 184 LEU A N 1
ATOM 1364 C CA . LEU A 1 184 ? -7.431 -13.442 14.335 1.00 98.38 184 LEU A CA 1
ATOM 1365 C C . LEU A 1 184 ? -7.166 -13.672 15.822 1.00 98.38 184 LEU A C 1
ATOM 1367 O O . LEU A 1 184 ? -7.922 -13.181 16.657 1.00 98.38 184 LEU A O 1
ATOM 1371 N N . ALA A 1 185 ? -6.047 -14.314 16.162 1.00 98.44 185 ALA A N 1
ATOM 1372 C CA . ALA A 1 185 ? -5.679 -14.560 17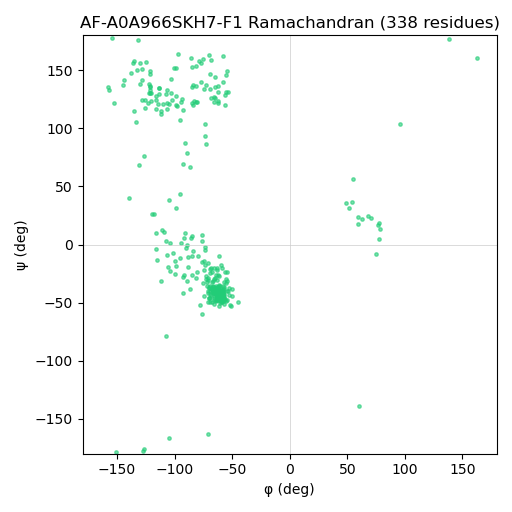.555 1.00 98.44 185 ALA A CA 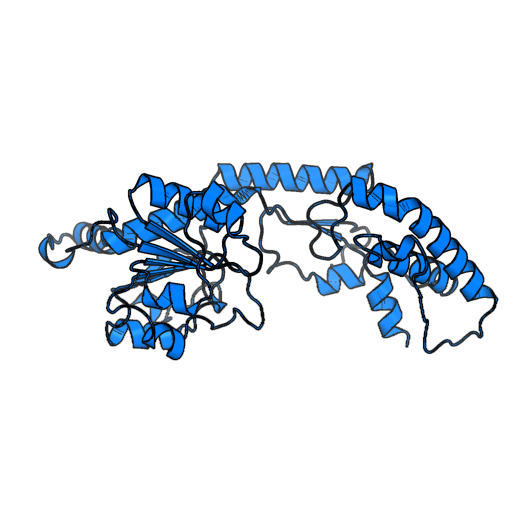1
ATOM 1373 C C . ALA A 1 185 ? -5.529 -13.253 18.364 1.00 98.44 185 ALA A C 1
ATOM 1375 O O . ALA A 1 185 ? -5.932 -13.159 19.531 1.00 98.44 185 ALA A O 1
ATOM 1376 N N . ALA A 1 186 ? -4.975 -12.206 17.748 1.00 98.50 186 ALA A N 1
ATOM 1377 C CA . ALA A 1 186 ? -4.798 -10.908 18.387 1.00 98.50 186 ALA A CA 1
ATOM 1378 C C . ALA A 1 186 ? -6.123 -10.137 18.566 1.00 98.50 186 ALA A C 1
ATOM 1380 O O . ALA A 1 186 ? -6.268 -9.372 19.525 1.00 98.50 186 ALA A O 1
ATOM 1381 N N . LEU A 1 187 ? -7.101 -10.348 17.683 1.00 98.38 187 LEU A N 1
ATOM 1382 C CA . LEU A 1 187 ? -8.457 -9.811 17.812 1.00 98.38 187 LEU A CA 1
ATOM 1383 C C . LEU A 1 187 ? -9.271 -10.566 18.873 1.00 98.38 187 LEU A C 1
ATOM 1385 O O . LEU A 1 187 ? -9.905 -9.924 19.714 1.00 98.38 187 LEU A O 1
ATOM 1389 N N . ASP A 1 188 ? -9.199 -11.898 18.891 1.00 98.06 188 ASP A N 1
ATOM 1390 C CA . ASP A 1 188 ? -9.889 -12.751 19.868 1.00 98.06 188 ASP A CA 1
ATOM 1391 C C . ASP A 1 188 ? -9.410 -12.465 21.300 1.00 98.06 188 ASP A C 1
ATOM 1393 O O . ASP A 1 188 ? -10.208 -12.318 22.230 1.00 98.06 188 ASP A O 1
ATOM 1397 N N . SER A 1 189 ? -8.096 -12.286 21.473 1.00 97.62 189 SER A N 1
ATOM 1398 C CA . SER A 1 189 ? -7.488 -11.874 22.748 1.00 97.62 189 SER A CA 1
ATOM 1399 C C . SER A 1 189 ? -7.717 -10.398 23.101 1.00 97.62 189 SER A C 1
ATOM 1401 O O . SER A 1 189 ? -7.340 -9.962 24.190 1.00 97.62 189 SER A O 1
ATOM 1403 N N . LYS A 1 190 ? -8.333 -9.614 22.204 1.00 96.69 190 LYS A N 1
ATOM 1404 C CA . LYS A 1 190 ? -8.539 -8.157 22.315 1.00 96.69 190 LYS A CA 1
ATOM 1405 C C . LYS A 1 190 ? -7.249 -7.344 22.443 1.00 96.69 190 LYS A C 1
ATOM 1407 O O . LYS A 1 190 ? -7.297 -6.173 22.830 1.00 96.69 190 LYS A O 1
ATOM 1412 N N . LYS A 1 191 ? -6.096 -7.925 22.097 1.00 97.94 191 LYS A N 1
ATOM 1413 C CA . LYS A 1 191 ? -4.843 -7.175 21.969 1.00 97.94 191 LYS A CA 1
ATOM 1414 C C . LYS A 1 191 ? -4.992 -6.090 20.902 1.00 97.94 191 LYS A C 1
ATOM 1416 O O . LYS A 1 191 ? -4.605 -4.947 21.142 1.00 97.94 191 LYS A O 1
ATOM 1421 N N . ILE A 1 192 ? -5.624 -6.439 19.783 1.00 97.88 192 ILE A N 1
ATOM 1422 C CA . ILE A 1 192 ? -6.047 -5.519 18.726 1.00 97.88 192 ILE A CA 1
ATOM 1423 C C . ILE A 1 192 ? -7.532 -5.202 18.924 1.00 97.88 192 ILE A C 1
ATOM 1425 O O . ILE A 1 192 ? -8.364 -6.097 19.053 1.00 97.88 192 ILE A O 1
ATOM 1429 N N . GLY A 1 193 ? -7.880 -3.915 18.962 1.00 96.12 193 GLY A N 1
ATOM 14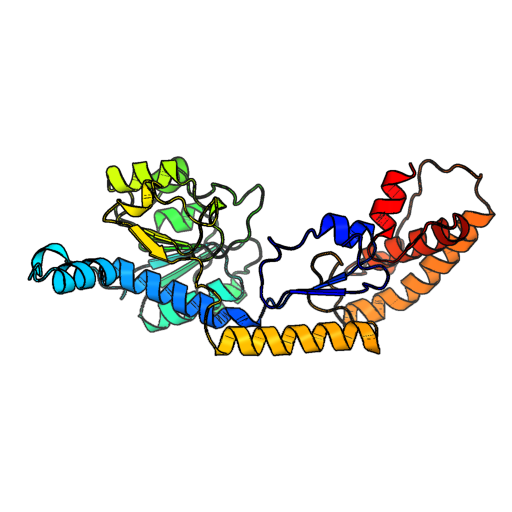30 C CA . GLY A 1 193 ? -9.252 -3.447 19.191 1.00 96.12 193 GLY A CA 1
ATOM 1431 C C . GLY A 1 193 ? -10.170 -3.582 17.971 1.00 96.12 193 GLY A C 1
ATOM 1432 O O . GLY A 1 193 ? -11.389 -3.476 18.100 1.00 96.12 193 GLY A O 1
ATOM 1433 N N . GLY A 1 194 ? -9.588 -3.797 16.793 1.00 98.19 194 GLY A N 1
ATOM 1434 C CA . GLY A 1 194 ? -10.272 -4.029 15.525 1.00 98.19 194 GLY A CA 1
ATOM 1435 C C . GLY A 1 194 ? -9.335 -3.810 14.341 1.00 98.19 194 GLY A C 1
ATOM 1436 O O . GLY A 1 194 ? -8.315 -3.127 14.477 1.00 98.19 194 GLY A O 1
ATOM 1437 N N . ALA A 1 195 ? -9.686 -4.365 13.184 1.00 98.75 195 ALA A N 1
ATOM 1438 C CA . ALA A 1 195 ? -8.952 -4.116 11.950 1.00 98.75 195 ALA A CA 1
ATOM 1439 C C . ALA A 1 195 ? -9.882 -3.904 10.750 1.00 98.75 195 ALA A C 1
ATOM 1441 O O . ALA A 1 195 ? -10.986 -4.446 10.697 1.00 98.75 195 ALA A O 1
ATOM 1442 N N . ALA A 1 196 ? -9.449 -3.070 9.810 1.00 98.75 196 ALA A N 1
ATOM 1443 C CA . ALA A 1 196 ? -10.158 -2.793 8.571 1.00 98.75 196 ALA A CA 1
ATOM 1444 C C . ALA A 1 196 ? -9.256 -3.115 7.383 1.00 98.75 196 ALA A C 1
ATOM 1446 O O . ALA A 1 196 ? -8.154 -2.574 7.274 1.00 98.75 196 ALA A O 1
ATOM 1447 N N . LEU A 1 197 ? -9.723 -4.022 6.531 1.00 98.75 197 LEU A N 1
ATOM 1448 C CA . LEU A 1 197 ? -8.948 -4.642 5.468 1.00 98.75 197 LEU A CA 1
ATOM 1449 C C . LEU A 1 197 ? -9.677 -4.453 4.139 1.00 98.75 197 LEU A C 1
ATOM 1451 O O . LEU A 1 197 ? -10.834 -4.848 3.997 1.00 98.75 197 LEU A O 1
ATOM 1455 N N . ASP A 1 198 ? -8.983 -3.862 3.176 1.00 98.25 198 ASP A N 1
ATOM 1456 C CA . ASP A 1 198 ? -9.443 -3.781 1.788 1.00 98.25 198 ASP A CA 1
ATOM 1457 C C . ASP A 1 198 ? -8.780 -4.843 0.898 1.00 98.25 198 ASP A C 1
ATOM 1459 O O . ASP A 1 198 ? -9.233 -5.099 -0.207 1.00 98.25 198 ASP A O 1
ATOM 1463 N N . VAL A 1 199 ? -7.712 -5.473 1.382 1.00 97.00 199 VAL A N 1
ATOM 1464 C CA . VAL A 1 199 ? -6.859 -6.405 0.635 1.00 97.00 199 VAL A CA 1
ATOM 1465 C C . VAL A 1 199 ? -6.615 -7.670 1.452 1.00 97.00 199 VAL A C 1
ATOM 1467 O O . VAL A 1 199 ? -6.584 -7.615 2.686 1.00 97.00 199 VAL A O 1
ATOM 1470 N N . PHE A 1 200 ? -6.417 -8.798 0.770 1.00 97.38 200 PHE A N 1
ATOM 1471 C CA . PHE A 1 200 ? -6.315 -10.131 1.383 1.00 97.38 200 PHE A CA 1
ATOM 1472 C C . PHE A 1 200 ? -5.149 -10.930 0.804 1.00 97.38 200 PHE A C 1
ATOM 1474 O O . PHE A 1 200 ? -4.688 -10.639 -0.297 1.00 97.38 200 PHE A O 1
ATOM 1481 N N . CYS A 1 201 ? -4.651 -11.935 1.533 1.00 94.94 201 CYS A N 1
ATOM 1482 C CA . CYS A 1 201 ? -3.563 -12.779 1.021 1.00 94.94 201 CYS A CA 1
ATOM 1483 C C . CYS A 1 201 ? -3.952 -13.528 -0.259 1.00 94.94 201 CYS A C 1
ATOM 1485 O O . CYS A 1 201 ? -3.122 -13.738 -1.141 1.00 94.94 201 CYS A O 1
ATOM 1487 N N . VAL A 1 202 ? -5.215 -13.945 -0.341 1.00 94.75 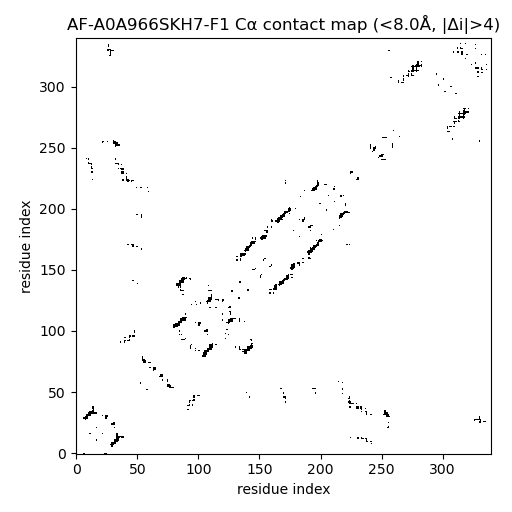202 VAL A N 1
ATOM 1488 C CA . VAL A 1 202 ? -5.795 -14.592 -1.515 1.00 94.75 202 VAL A CA 1
ATOM 1489 C C . VAL A 1 202 ? -7.073 -13.858 -1.885 1.00 94.75 202 VAL A C 1
ATOM 1491 O O . VAL A 1 202 ? -7.991 -13.726 -1.072 1.00 94.75 202 VAL A O 1
ATOM 1494 N N . GLU A 1 203 ? -7.134 -13.406 -3.132 1.00 93.38 203 GLU A N 1
ATOM 1495 C CA . GLU A 1 203 ? -8.283 -12.709 -3.692 1.00 93.38 203 GLU A CA 1
ATOM 1496 C C . GLU A 1 203 ? -8.819 -13.467 -4.917 1.00 93.38 203 GLU A C 1
ATOM 1498 O O . GLU A 1 203 ? -8.027 -13.850 -5.782 1.00 93.38 203 GLU A O 1
ATOM 1503 N N . PRO A 1 204 ? -10.144 -13.691 -5.032 1.00 95.50 204 PRO A N 1
ATOM 1504 C CA . PRO A 1 204 ? -11.211 -13.255 -4.124 1.00 95.50 204 PRO A CA 1
ATOM 1505 C C . PRO A 1 204 ? -11.203 -13.957 -2.758 1.00 95.50 204 PRO A C 1
ATOM 1507 O O . PRO A 1 204 ? -10.908 -15.146 -2.660 1.00 95.50 204 PRO A O 1
ATOM 1510 N N . LEU A 1 205 ? -11.604 -13.235 -1.705 1.00 96.50 205 LEU A N 1
ATOM 1511 C CA . LEU A 1 205 ? -11.691 -13.797 -0.355 1.00 96.50 205 LEU A CA 1
ATOM 1512 C C . LEU A 1 205 ? -12.710 -14.948 -0.311 1.00 96.50 205 LEU A C 1
ATOM 1514 O O . LEU A 1 205 ? -13.892 -14.736 -0.606 1.00 96.50 205 LEU A O 1
ATOM 1518 N N . ALA A 1 206 ? -12.285 -16.137 0.119 1.00 96.94 206 ALA A N 1
ATOM 1519 C CA . ALA A 1 206 ? -13.139 -17.324 0.191 1.00 96.94 206 ALA A CA 1
ATOM 1520 C C . ALA A 1 206 ? -14.412 -17.088 1.028 1.00 96.94 206 ALA A C 1
ATOM 1522 O O . ALA A 1 206 ? -14.407 -16.326 1.998 1.00 96.94 206 ALA A O 1
ATOM 1523 N N . ALA A 1 207 ? -15.527 -17.718 0.646 1.00 95.88 207 ALA A N 1
ATOM 1524 C CA . ALA A 1 207 ? -16.838 -17.490 1.266 1.00 95.88 207 ALA A CA 1
ATOM 1525 C C . ALA A 1 207 ? -16.907 -17.941 2.737 1.00 95.88 207 ALA A C 1
ATOM 1527 O O . ALA A 1 207 ? -17.640 -17.358 3.537 1.00 95.88 207 ALA A O 1
ATOM 1528 N N . ASP A 1 208 ? -16.128 -18.955 3.097 1.00 96.19 208 ASP A N 1
ATOM 1529 C CA . ASP A 1 208 ? -16.009 -19.536 4.432 1.00 96.19 208 ASP A CA 1
ATOM 1530 C C . ASP A 1 208 ? -14.848 -18.952 5.253 1.00 96.19 208 ASP A C 1
ATOM 1532 O O . ASP A 1 208 ? -14.679 -19.330 6.414 1.00 96.19 208 ASP A O 1
ATOM 1536 N N . HIS A 1 209 ? -14.098 -17.991 4.698 1.00 97.75 209 HIS A N 1
ATOM 1537 C CA . HIS A 1 209 ? -12.946 -17.394 5.364 1.00 97.75 209 HIS A CA 1
ATOM 1538 C C . HIS A 1 209 ? -13.320 -16.810 6.745 1.00 97.75 209 HIS A C 1
ATOM 1540 O O . HIS A 1 209 ? -14.270 -16.016 6.826 1.00 97.75 209 HIS A O 1
ATOM 1546 N N . PRO A 1 210 ? -12.571 -17.113 7.829 1.00 97.06 210 PRO A N 1
ATOM 1547 C CA . PRO A 1 210 ? -12.923 -16.697 9.192 1.00 97.06 210 PRO A CA 1
ATOM 1548 C C . PRO A 1 210 ? -13.123 -15.187 9.358 1.00 97.06 210 PRO A C 1
ATOM 1550 O O . PRO A 1 210 ? -14.002 -14.757 10.109 1.00 97.06 210 PRO A O 1
ATOM 1553 N N . PHE A 1 211 ? -12.377 -14.373 8.601 1.00 97.81 211 PHE A N 1
ATOM 1554 C CA . PHE A 1 211 ? -12.525 -12.915 8.622 1.00 97.81 211 PHE A CA 1
ATOM 1555 C C . PHE A 1 211 ? -13.964 -12.446 8.397 1.00 97.81 211 PHE A C 1
ATOM 1557 O O . PHE A 1 211 ? -14.403 -11.497 9.044 1.00 97.81 211 PHE A O 1
ATOM 1564 N N . ARG A 1 212 ? -14.724 -13.123 7.525 1.00 96.44 212 ARG A N 1
ATOM 1565 C CA . ARG A 1 212 ? -16.097 -12.729 7.170 1.00 96.44 212 ARG A CA 1
ATOM 1566 C C . ARG A 1 212 ? -17.066 -12.778 8.352 1.00 96.44 212 ARG A C 1
ATOM 1568 O O . ARG A 1 212 ? -18.120 -12.154 8.291 1.00 96.44 212 ARG A O 1
ATOM 1575 N N . LYS A 1 213 ? -16.734 -13.530 9.404 1.00 95.00 213 LYS A N 1
ATOM 1576 C CA . LYS A 1 213 ? -17.590 -13.737 10.582 1.00 95.00 213 LYS A CA 1
ATOM 1577 C C . LYS A 1 213 ? -17.102 -12.974 11.815 1.00 95.00 213 LYS A C 1
ATOM 1579 O O . LYS A 1 213 ? -17.816 -12.935 12.815 1.00 95.00 213 LYS A O 1
ATOM 1584 N N . HIS A 1 214 ? -15.909 -12.381 11.771 1.00 97.19 214 HIS A N 1
ATOM 1585 C CA . HIS A 1 214 ? -15.313 -11.758 12.945 1.00 97.19 214 HIS A CA 1
ATOM 1586 C C . HIS A 1 214 ? -15.888 -10.341 13.181 1.00 97.19 214 HIS A C 1
ATOM 1588 O O . HIS A 1 214 ? -15.749 -9.470 12.321 1.00 97.19 214 HIS A O 1
ATOM 1594 N N . PRO A 1 215 ? -16.487 -10.041 14.351 1.00 94.56 215 PRO A N 1
ATOM 1595 C CA . PRO A 1 215 ? -17.246 -8.800 14.569 1.00 94.56 215 PRO A CA 1
ATOM 1596 C C . PRO A 1 215 ? -16.383 -7.529 14.610 1.00 94.56 215 PRO A C 1
ATOM 1598 O O . PRO A 1 215 ? -16.873 -6.434 14.331 1.00 94.56 215 PRO A O 1
ATOM 1601 N N . SER A 1 216 ? -15.099 -7.665 14.953 1.00 96.38 216 SER A N 1
ATOM 1602 C CA . SER A 1 216 ? -14.137 -6.552 14.997 1.00 96.38 216 SER A CA 1
ATOM 1603 C C . SER A 1 216 ? -13.386 -6.338 13.677 1.00 96.38 216 SER A C 1
ATOM 1605 O O . SER A 1 216 ? -12.412 -5.583 13.660 1.00 96.38 216 SER A O 1
ATOM 1607 N N . LEU A 1 217 ? -13.802 -7.011 12.598 1.00 98.19 217 LEU A N 1
ATOM 1608 C CA . LEU A 1 217 ? -13.267 -6.792 11.258 1.00 98.19 217 LEU A CA 1
ATOM 1609 C C . LEU A 1 217 ? -14.228 -5.974 10.398 1.00 98.19 217 LEU A C 1
ATOM 1611 O O . LEU A 1 217 ? -15.447 -6.122 10.472 1.00 98.19 217 LEU A O 1
ATOM 1615 N N . ILE A 1 218 ? -13.651 -5.106 9.574 1.00 98.62 218 ILE A N 1
ATOM 1616 C CA . ILE A 1 218 ? -14.336 -4.379 8.505 1.00 98.62 218 ILE A CA 1
ATOM 1617 C C . ILE A 1 218 ? -13.645 -4.765 7.209 1.00 98.62 218 ILE A C 1
ATOM 1619 O O . ILE A 1 218 ? -12.432 -4.621 7.104 1.00 98.62 218 ILE A O 1
ATOM 1623 N N . LEU A 1 219 ? -14.406 -5.284 6.253 1.00 98.44 219 LEU A N 1
ATOM 1624 C CA . LEU A 1 219 ? -13.865 -5.838 5.020 1.00 98.44 219 LEU A CA 1
ATOM 1625 C C . LEU A 1 219 ? -14.451 -5.097 3.822 1.00 98.44 219 LEU A C 1
ATOM 1627 O O . LEU A 1 219 ? -15.669 -4.912 3.759 1.00 98.44 219 LEU A O 1
ATOM 1631 N N . THR A 1 220 ? -13.611 -4.743 2.858 1.00 98.44 220 THR A N 1
ATOM 1632 C CA . THR A 1 220 ? -14.043 -4.300 1.527 1.00 98.44 220 THR A CA 1
ATOM 1633 C C . THR A 1 220 ? -13.328 -5.090 0.437 1.00 98.44 220 THR A C 1
ATOM 1635 O O . THR A 1 220 ? -12.234 -5.595 0.667 1.00 98.44 220 THR A O 1
ATOM 1638 N N . PRO A 1 221 ? -13.962 -5.278 -0.734 1.00 97.06 221 PRO A N 1
ATOM 1639 C CA . PRO A 1 221 ? -13.424 -6.127 -1.790 1.00 97.06 221 PRO A CA 1
ATOM 1640 C C . PRO A 1 221 ? -12.455 -5.351 -2.699 1.00 97.06 221 PRO A C 1
ATOM 1642 O O . PRO A 1 221 ? -12.767 -5.129 -3.865 1.00 97.06 221 PRO A O 1
ATOM 1645 N N . HIS A 1 222 ? -11.304 -4.928 -2.172 1.00 95.44 222 HIS A N 1
ATOM 1646 C CA . HIS A 1 222 ? -10.235 -4.264 -2.930 1.00 95.44 222 HIS A CA 1
ATOM 1647 C C . HIS A 1 222 ? -10.711 -3.020 -3.697 1.00 95.44 222 HIS A C 1
ATOM 1649 O O . HIS A 1 222 ? -10.578 -2.887 -4.915 1.00 95.44 222 HIS A O 1
ATOM 1655 N N . LEU A 1 223 ? -11.289 -2.078 -2.956 1.00 94.25 223 LEU A N 1
ATOM 1656 C CA . LEU A 1 223 ? -11.854 -0.831 -3.454 1.00 94.25 223 LEU A CA 1
ATOM 1657 C C . LEU A 1 223 ? -10.854 0.330 -3.516 1.00 94.25 223 LEU A C 1
ATOM 1659 O O . LEU A 1 223 ? -11.230 1.415 -3.951 1.00 94.25 223 LEU A O 1
ATOM 1663 N N . GLY A 1 224 ? -9.591 0.148 -3.116 1.00 88.69 224 GLY A N 1
ATOM 1664 C CA . GLY A 1 224 ? -8.607 1.233 -3.016 1.00 88.69 224 GLY A CA 1
ATOM 1665 C C . GLY A 1 224 ? -8.411 2.066 -4.289 1.00 88.69 224 GLY A C 1
ATOM 1666 O O . GLY A 1 224 ? -7.998 3.219 -4.195 1.00 88.69 224 GLY A O 1
ATOM 1667 N N . ALA A 1 225 ? -8.726 1.531 -5.471 1.00 85.62 225 ALA A N 1
ATOM 1668 C CA . ALA A 1 225 ? -8.696 2.254 -6.749 1.00 85.62 225 ALA A CA 1
ATOM 1669 C C . ALA A 1 225 ? -10.080 2.392 -7.421 1.00 85.62 225 ALA A C 1
ATOM 1671 O O . ALA A 1 225 ? -10.173 2.793 -8.582 1.00 85.62 225 ALA A O 1
ATOM 1672 N N . SER A 1 226 ? -11.150 2.037 -6.716 1.00 90.50 226 SER A N 1
ATOM 1673 C CA . SER A 1 226 ? -12.507 1.927 -7.253 1.00 90.50 226 SER A CA 1
ATOM 1674 C C . SER A 1 226 ? -13.280 3.235 -7.070 1.00 90.50 226 SER A C 1
ATOM 1676 O O . SER A 1 226 ? -14.215 3.309 -6.278 1.00 90.50 226 SER A O 1
ATOM 1678 N N . SER A 1 227 ? -12.878 4.272 -7.809 1.00 93.31 227 SER A N 1
ATOM 1679 C CA . SER A 1 227 ? -13.649 5.511 -7.995 1.00 93.31 227 SER A CA 1
ATOM 1680 C C . SER A 1 227 ? -13.621 5.950 -9.456 1.00 93.31 227 SER A C 1
ATOM 1682 O O . SER A 1 227 ? -12.695 5.592 -10.188 1.00 93.31 227 SER A O 1
ATOM 1684 N N . GLU A 1 228 ? -14.616 6.728 -9.882 1.00 94.50 228 GLU A N 1
ATOM 1685 C CA . GLU A 1 228 ? -14.691 7.249 -11.253 1.00 94.50 228 GLU A CA 1
ATOM 1686 C C . GLU A 1 228 ? -13.434 8.061 -11.603 1.00 94.50 228 GLU A C 1
ATOM 1688 O O . GLU A 1 228 ? -12.797 7.816 -12.626 1.00 94.50 228 GLU A O 1
ATOM 1693 N N . GLU A 1 229 ? -12.984 8.926 -10.691 1.00 94.50 229 GLU A N 1
ATOM 1694 C CA . GLU A 1 229 ? -11.813 9.784 -10.882 1.00 94.50 229 GLU A CA 1
ATOM 1695 C C . GLU A 1 229 ? -10.512 8.981 -10.965 1.00 94.50 229 GLU A C 1
ATOM 1697 O O . GLU A 1 229 ? -9.603 9.354 -11.707 1.00 94.50 229 GLU A O 1
ATOM 1702 N N . ALA A 1 230 ? -10.383 7.896 -10.193 1.00 91.69 230 ALA A N 1
ATOM 1703 C CA . ALA A 1 230 ? -9.209 7.032 -10.272 1.00 91.69 230 ALA A CA 1
ATOM 1704 C C . ALA A 1 230 ? -9.169 6.289 -11.606 1.00 91.69 230 ALA A C 1
ATOM 1706 O O . ALA A 1 230 ? -8.104 6.214 -12.221 1.00 91.69 230 ALA A O 1
ATOM 1707 N N . GLN A 1 231 ? -10.308 5.761 -12.063 1.00 92.31 231 GLN A N 1
ATOM 1708 C CA . GLN A 1 231 ? -10.394 5.056 -13.341 1.00 92.31 231 GLN A CA 1
ATOM 1709 C C . GLN A 1 231 ? -10.098 5.997 -14.513 1.00 92.31 231 GLN A C 1
ATOM 1711 O O . GLN A 1 231 ? -9.310 5.639 -15.387 1.00 92.31 231 GLN A O 1
ATOM 1716 N N . GLU A 1 232 ? -10.632 7.220 -14.491 1.00 94.00 232 GLU A N 1
ATOM 1717 C CA . GLU A 1 232 ? -10.337 8.250 -15.490 1.00 94.00 232 GLU A CA 1
ATOM 1718 C C . GLU A 1 232 ? -8.846 8.614 -15.501 1.00 94.00 232 GLU A C 1
ATOM 1720 O O . GLU A 1 232 ? -8.193 8.516 -16.541 1.00 94.00 232 GLU A O 1
ATOM 1725 N N . LYS A 1 233 ? -8.265 8.957 -14.342 1.00 91.81 233 LYS A N 1
ATOM 1726 C CA . LYS A 1 233 ? -6.841 9.322 -14.242 1.00 91.81 233 LYS A CA 1
ATOM 1727 C C . LYS A 1 233 ? -5.923 8.188 -14.683 1.00 91.81 233 LYS A C 1
ATOM 1729 O O . LYS A 1 233 ? -4.970 8.439 -15.413 1.00 91.81 233 LYS A O 1
ATOM 1734 N N . CYS A 1 234 ? -6.204 6.949 -14.272 1.00 91.50 234 CYS A N 1
ATOM 1735 C CA . CYS A 1 234 ? -5.432 5.787 -14.715 1.00 91.50 234 CYS A CA 1
ATOM 1736 C C . CYS A 1 234 ? -5.595 5.548 -16.224 1.00 91.50 234 CYS A C 1
ATOM 1738 O O . CYS A 1 234 ? -4.628 5.190 -16.889 1.00 91.50 234 CYS A O 1
ATOM 1740 N N . GLY A 1 235 ? -6.793 5.758 -16.776 1.00 93.38 235 GLY A N 1
ATOM 1741 C CA . GLY A 1 235 ? -7.053 5.652 -18.212 1.00 93.38 235 GLY A CA 1
ATOM 1742 C C . GLY A 1 235 ? -6.267 6.678 -19.033 1.00 93.38 235 GLY A C 1
ATOM 1743 O O . GLY A 1 235 ? -5.638 6.323 -20.029 1.00 93.38 235 GLY A O 1
ATOM 1744 N N . ILE A 1 236 ? -6.244 7.934 -18.586 1.00 94.00 236 ILE A N 1
ATOM 1745 C CA . ILE A 1 236 ? -5.464 9.001 -19.225 1.00 94.00 236 ILE A CA 1
ATOM 1746 C C . ILE A 1 236 ? -3.964 8.708 -19.097 1.00 94.00 236 ILE A C 1
ATOM 1748 O O . ILE A 1 236 ? -3.262 8.660 -20.106 1.00 94.00 236 ILE A O 1
ATOM 1752 N N . GLU A 1 237 ? -3.475 8.431 -17.883 1.00 91.94 237 GLU A N 1
ATOM 1753 C CA . GLU A 1 237 ? -2.051 8.181 -17.628 1.00 91.94 237 GLU A CA 1
ATOM 1754 C C . GLU A 1 237 ? -1.544 6.975 -18.439 1.00 91.94 237 GLU A C 1
ATOM 1756 O O . GLU A 1 237 ? -0.474 7.049 -19.043 1.00 91.94 237 GLU A O 1
ATOM 1761 N N . VAL A 1 238 ? -2.320 5.884 -18.537 1.00 94.25 238 VAL A N 1
ATOM 1762 C CA . VAL A 1 238 ? -1.901 4.701 -19.307 1.00 94.25 238 VAL A CA 1
ATOM 1763 C C . VAL A 1 238 ? -1.844 4.994 -20.810 1.00 94.25 238 VAL A C 1
ATOM 1765 O O . VAL A 1 238 ? -0.923 4.540 -21.494 1.00 94.25 238 VAL A O 1
ATOM 1768 N N . ALA A 1 239 ? -2.791 5.781 -21.331 1.00 95.00 239 ALA A N 1
ATOM 1769 C CA . ALA A 1 239 ? -2.804 6.184 -22.732 1.00 95.00 239 ALA A CA 1
ATOM 1770 C C . ALA A 1 239 ? -1.601 7.078 -23.065 1.00 95.00 239 ALA A C 1
ATOM 1772 O O . ALA A 1 239 ? -0.949 6.879 -24.093 1.00 95.00 239 ALA A O 1
ATOM 1773 N N . GLU A 1 240 ? -1.260 8.016 -22.180 1.00 93.31 240 GLU A N 1
ATOM 1774 C CA . GLU A 1 240 ? -0.100 8.892 -22.334 1.00 93.31 240 GLU A CA 1
ATOM 1775 C C . GLU A 1 240 ? 1.219 8.115 -22.325 1.00 93.31 240 GLU A C 1
ATOM 1777 O O . GLU A 1 240 ? 2.043 8.318 -23.218 1.00 93.31 240 GLU A O 1
ATOM 1782 N N . VAL A 1 241 ? 1.433 7.205 -21.363 1.00 91.00 241 VAL A N 1
ATOM 1783 C CA . VAL A 1 241 ? 2.698 6.449 -21.292 1.00 91.00 241 VAL A CA 1
ATOM 1784 C C . VAL A 1 241 ? 2.857 5.494 -22.476 1.00 91.00 241 VAL A C 1
ATOM 1786 O O . VAL A 1 241 ? 3.951 5.393 -23.031 1.00 91.00 241 VAL A O 1
ATOM 1789 N N . ILE A 1 242 ? 1.773 4.851 -22.933 1.00 94.06 242 ILE A N 1
ATOM 1790 C CA . ILE A 1 242 ? 1.788 4.023 -24.149 1.00 94.06 242 ILE A CA 1
ATOM 1791 C C . ILE A 1 242 ? 2.117 4.879 -25.378 1.00 94.06 242 ILE A C 1
ATOM 1793 O O . ILE A 1 242 ? 2.951 4.482 -26.193 1.00 94.06 242 ILE A O 1
ATOM 1797 N N . THR A 1 243 ? 1.481 6.045 -25.513 1.00 94.19 243 THR A N 1
ATOM 1798 C CA . THR A 1 243 ? 1.677 6.946 -26.658 1.00 94.19 243 THR A CA 1
ATOM 1799 C C . THR A 1 243 ? 3.111 7.467 -26.708 1.00 94.19 243 THR A C 1
ATOM 1801 O O . THR A 1 243 ? 3.757 7.355 -27.750 1.00 94.19 243 THR A O 1
ATOM 1804 N N . SER A 1 244 ? 3.642 7.947 -25.577 1.00 88.50 244 SER A N 1
ATOM 1805 C CA . SER A 1 244 ? 5.055 8.318 -25.412 1.00 88.50 244 SER A CA 1
ATOM 1806 C C . SER A 1 244 ? 5.979 7.190 -25.880 1.00 88.50 244 SER A C 1
ATOM 1808 O O . SER A 1 244 ? 6.809 7.384 -26.767 1.00 88.50 244 SER A O 1
ATOM 1810 N N . TYR A 1 245 ? 5.787 5.974 -25.370 1.00 89.50 245 TYR A N 1
ATOM 1811 C CA . TYR A 1 245 ? 6.651 4.851 -25.722 1.00 89.50 245 TYR A CA 1
ATOM 1812 C C . TYR A 1 245 ? 6.594 4.488 -27.213 1.00 89.50 245 TYR A C 1
ATOM 1814 O O . TYR A 1 245 ? 7.625 4.238 -27.838 1.00 89.50 245 TYR A O 1
ATOM 1822 N N . LEU A 1 246 ? 5.400 4.455 -27.809 1.00 90.31 246 LEU A N 1
ATOM 1823 C CA . LEU A 1 246 ? 5.238 4.028 -29.199 1.00 90.31 246 LEU A CA 1
ATOM 1824 C C . LEU A 1 246 ? 5.691 5.080 -30.216 1.00 90.31 246 LEU A C 1
ATOM 1826 O O . LEU A 1 246 ? 6.183 4.689 -31.277 1.00 90.31 246 LEU A O 1
ATOM 1830 N N . LEU A 1 247 ? 5.527 6.370 -29.906 1.00 87.81 247 LEU A N 1
ATOM 1831 C CA . LEU A 1 247 ? 5.850 7.470 -30.819 1.00 87.81 247 LEU A CA 1
ATOM 1832 C C . LEU A 1 247 ? 7.271 8.010 -30.636 1.00 87.81 247 LEU A C 1
ATOM 1834 O O . LEU A 1 247 ? 7.935 8.298 -31.628 1.00 87.81 247 LEU A O 1
ATOM 1838 N N . THR A 1 248 ? 7.740 8.159 -29.394 1.00 80.19 248 THR A N 1
ATOM 1839 C CA . THR A 1 248 ? 9.034 8.798 -29.088 1.00 80.19 248 THR A CA 1
ATOM 1840 C C . THR A 1 248 ? 10.046 7.845 -28.459 1.00 80.19 248 THR A C 1
ATOM 1842 O O . THR A 1 248 ? 11.230 8.169 -28.400 1.00 80.19 248 THR A O 1
ATOM 1845 N N . GLY A 1 249 ? 9.609 6.667 -28.003 1.00 78.75 249 GLY A N 1
ATOM 1846 C CA . GLY A 1 249 ? 10.452 5.731 -27.258 1.00 78.75 249 GLY A CA 1
ATOM 1847 C C . GLY A 1 249 ? 10.663 6.123 -25.794 1.00 78.75 249 GLY A C 1
ATOM 1848 O O . GLY A 1 249 ? 11.417 5.448 -25.096 1.00 78.75 249 GLY A O 1
ATOM 1849 N N . GLU A 1 250 ? 10.010 7.185 -25.313 1.00 79.38 250 GLU A N 1
ATOM 1850 C CA . GLU A 1 250 ? 10.066 7.592 -23.909 1.00 79.38 250 GLU A CA 1
ATOM 1851 C C . GLU A 1 250 ? 9.399 6.530 -23.022 1.00 79.38 250 GLU A C 1
ATOM 1853 O O . GLU A 1 250 ? 8.247 6.148 -23.232 1.00 79.38 250 GLU A O 1
ATOM 1858 N N . VAL A 1 251 ? 10.123 6.067 -22.001 1.00 82.44 251 VAL A N 1
ATOM 1859 C CA . VAL A 1 251 ? 9.641 5.067 -21.046 1.00 82.44 251 VAL A CA 1
ATOM 1860 C C . VAL A 1 251 ? 9.351 5.747 -19.711 1.00 82.44 251 VAL A C 1
ATOM 1862 O O . VAL A 1 251 ? 10.259 6.245 -19.047 1.00 82.44 251 VAL A O 1
ATOM 1865 N N . ARG A 1 252 ? 8.084 5.727 -19.292 1.00 81.56 252 ARG A N 1
ATOM 1866 C CA . ARG A 1 252 ? 7.621 6.224 -17.987 1.00 81.56 252 ARG A CA 1
ATOM 1867 C C . ARG A 1 252 ? 6.933 5.093 -17.234 1.00 81.56 252 ARG A C 1
ATOM 1869 O O . ARG A 1 252 ? 6.300 4.248 -17.852 1.00 81.56 252 ARG A O 1
ATOM 1876 N N . ASN A 1 253 ? 7.051 5.074 -15.906 1.00 84.44 253 ASN A N 1
ATOM 1877 C CA . ASN A 1 253 ? 6.363 4.100 -15.046 1.00 84.44 253 ASN A CA 1
ATOM 1878 C C . ASN A 1 253 ? 6.551 2.626 -15.466 1.00 84.44 253 ASN A C 1
ATOM 1880 O O . ASN A 1 253 ? 5.647 1.805 -15.298 1.00 84.44 253 ASN A O 1
ATOM 1884 N N . ALA A 1 254 ? 7.700 2.283 -16.052 1.00 87.12 254 ALA A N 1
ATOM 1885 C CA . ALA A 1 254 ? 7.971 0.902 -16.408 1.00 87.12 254 ALA A CA 1
ATOM 1886 C C . ALA A 1 254 ? 8.264 0.074 -15.160 1.00 87.12 254 ALA A C 1
ATOM 1888 O O . ALA A 1 254 ? 8.998 0.496 -14.269 1.00 87.12 254 ALA A O 1
ATOM 1889 N N . VAL A 1 255 ? 7.686 -1.122 -15.124 1.00 85.88 255 VAL A N 1
ATOM 1890 C CA . VAL A 1 255 ? 7.835 -2.068 -14.016 1.00 85.88 255 VAL A CA 1
ATOM 1891 C C . VAL A 1 255 ? 8.989 -3.035 -14.272 1.00 85.88 255 VAL A C 1
ATOM 1893 O O . VAL A 1 255 ? 9.629 -3.496 -13.334 1.00 85.88 255 VAL A O 1
ATOM 1896 N N . ASN A 1 256 ? 9.299 -3.304 -15.544 1.00 86.81 256 ASN A N 1
ATOM 1897 C CA . ASN A 1 256 ? 10.389 -4.186 -15.966 1.00 86.81 256 ASN A CA 1
ATOM 1898 C C . ASN A 1 256 ? 11.565 -3.469 -16.648 1.00 86.81 256 ASN A C 1
ATOM 1900 O O . ASN A 1 256 ? 12.441 -4.116 -17.225 1.00 86.81 256 ASN A O 1
ATOM 1904 N N . LEU A 1 257 ? 11.609 -2.139 -16.567 1.00 77.94 257 LEU A N 1
ATOM 1905 C CA . LEU A 1 257 ? 12.769 -1.338 -16.946 1.00 77.94 257 LEU A CA 1
ATOM 1906 C C . LEU A 1 257 ? 13.134 -0.391 -15.801 1.00 77.94 257 LEU A C 1
ATOM 1908 O O . LEU A 1 257 ? 12.237 0.176 -15.178 1.00 77.94 257 LEU A O 1
ATOM 1912 N N . PRO A 1 258 ? 14.433 -0.169 -15.544 1.00 65.94 258 PRO A N 1
ATOM 1913 C CA . PRO A 1 258 ? 14.846 0.864 -14.613 1.00 65.94 258 PRO A CA 1
ATOM 1914 C C . PRO A 1 258 ? 14.388 2.230 -15.125 1.00 65.94 258 PRO A C 1
ATOM 1916 O O . PRO A 1 258 ? 14.621 2.579 -16.284 1.00 65.94 258 PRO A O 1
ATOM 1919 N N . PHE A 1 259 ? 13.761 3.009 -14.248 1.00 63.47 259 PHE A N 1
ATOM 1920 C CA . PHE A 1 259 ? 13.423 4.395 -14.541 1.00 63.47 259 PHE A CA 1
ATOM 1921 C C . PHE A 1 259 ? 14.700 5.233 -14.710 1.00 63.47 259 PHE A C 1
ATOM 1923 O O . PHE A 1 259 ? 15.631 5.134 -13.907 1.00 63.47 259 PHE A O 1
ATOM 1930 N N . LEU A 1 260 ? 14.723 6.081 -15.738 1.00 67.12 260 LEU A N 1
ATOM 1931 C CA . LEU A 1 260 ? 15.745 7.103 -15.951 1.00 67.12 260 LEU A CA 1
ATOM 1932 C C . LEU A 1 260 ? 15.027 8.437 -16.104 1.00 67.12 260 LEU A C 1
ATOM 1934 O O . LEU A 1 260 ? 14.244 8.611 -17.036 1.00 67.12 260 LEU A O 1
ATOM 1938 N N . ASP A 1 261 ? 15.285 9.381 -15.204 1.00 68.69 261 ASP A N 1
ATOM 1939 C CA . ASP A 1 261 ? 14.818 10.747 -15.410 1.00 68.69 261 ASP A CA 1
ATOM 1940 C C . ASP A 1 261 ? 15.569 11.397 -16.586 1.00 68.69 261 ASP A C 1
ATOM 1942 O O . ASP A 1 261 ? 16.672 10.982 -16.944 1.00 68.69 261 ASP A O 1
ATOM 1946 N N . ALA A 1 262 ? 14.987 12.440 -17.182 1.00 71.81 262 ALA A N 1
ATOM 1947 C CA . ALA A 1 262 ? 15.541 13.083 -18.375 1.00 71.81 262 ALA A CA 1
ATOM 1948 C C . ALA A 1 262 ? 16.972 13.615 -18.175 1.00 71.81 262 ALA A C 1
ATOM 1950 O O . ALA A 1 262 ? 17.795 13.539 -19.088 1.00 71.81 262 ALA A O 1
ATOM 1951 N N . ARG A 1 263 ? 17.294 14.126 -16.978 1.00 76.06 263 ARG A N 1
ATOM 1952 C CA . ARG A 1 263 ? 18.629 14.654 -16.676 1.00 76.06 263 ARG A CA 1
ATOM 1953 C C . ARG A 1 263 ? 19.645 13.521 -16.606 1.00 76.06 263 ARG A C 1
ATOM 1955 O O . ARG A 1 263 ? 20.715 13.637 -17.199 1.00 76.06 263 ARG A O 1
ATOM 1962 N N . THR A 1 264 ? 19.307 12.434 -15.918 1.00 78.75 264 THR A N 1
ATOM 1963 C CA . THR A 1 264 ? 20.132 11.223 -15.893 1.00 78.75 264 THR A CA 1
ATOM 1964 C C . THR A 1 264 ? 20.285 10.636 -17.292 1.00 78.75 264 THR A C 1
ATOM 1966 O O . THR A 1 264 ? 21.405 10.317 -17.681 1.00 78.75 264 THR A O 1
ATOM 1969 N N . PHE A 1 265 ? 19.205 10.551 -18.076 1.00 81.00 265 PHE A N 1
ATOM 1970 C CA . PHE A 1 265 ? 19.231 10.011 -19.435 1.00 81.00 265 PHE A CA 1
ATOM 1971 C C . PHE A 1 265 ? 20.216 10.763 -20.333 1.00 81.00 265 PHE A C 1
ATOM 1973 O O . PHE A 1 265 ? 21.061 10.137 -20.966 1.00 81.00 265 PHE A O 1
ATOM 1980 N N . GLU A 1 266 ? 20.183 12.097 -20.335 1.00 81.88 266 GLU A N 1
ATOM 1981 C CA . GLU A 1 266 ? 21.125 12.903 -21.120 1.00 81.88 266 GLU A CA 1
ATOM 1982 C C . GLU A 1 266 ? 22.585 12.725 -20.666 1.00 81.88 266 GLU A C 1
ATOM 1984 O O . GLU A 1 266 ? 23.493 12.757 -21.496 1.00 81.88 266 GLU A O 1
ATOM 1989 N N . GLN A 1 267 ? 22.831 12.454 -19.379 1.00 85.06 267 GLN A N 1
ATOM 1990 C CA . GLN A 1 267 ? 24.176 12.126 -18.891 1.00 85.06 267 GLN A CA 1
ATOM 1991 C C . GLN A 1 267 ? 24.653 10.742 -19.352 1.00 85.06 267 GLN A C 1
ATOM 1993 O O . GLN A 1 267 ? 25.826 10.595 -19.696 1.00 85.06 267 GLN A O 1
ATOM 1998 N N . VAL A 1 268 ? 23.778 9.728 -19.368 1.00 87.56 268 VAL A N 1
ATOM 1999 C CA . VAL A 1 268 ? 24.157 8.347 -19.735 1.00 87.56 268 VAL A CA 1
ATOM 2000 C C . VAL A 1 268 ? 24.136 8.087 -21.241 1.00 87.56 268 VAL A C 1
ATOM 2002 O O . VAL A 1 268 ? 24.876 7.229 -21.720 1.00 87.56 268 VAL A O 1
ATOM 2005 N N . LYS A 1 269 ? 23.333 8.826 -22.010 1.00 86.00 269 LYS A N 1
ATOM 2006 C CA . LYS A 1 269 ? 23.109 8.620 -23.450 1.00 86.00 269 LYS A CA 1
ATOM 2007 C C . LYS A 1 269 ? 24.400 8.551 -24.286 1.00 86.00 269 LYS A C 1
ATOM 2009 O O . LYS A 1 269 ? 24.507 7.627 -25.095 1.00 86.00 269 LYS A O 1
ATOM 2014 N N . PRO A 1 270 ? 25.419 9.415 -24.094 1.00 90.62 270 PRO A N 1
ATOM 2015 C CA . PRO A 1 270 ? 26.689 9.283 -24.816 1.00 90.62 270 PRO A CA 1
ATOM 2016 C C . PRO A 1 270 ? 27.425 7.970 -24.503 1.00 90.62 270 PRO A C 1
ATOM 2018 O O . PRO A 1 270 ? 27.997 7.344 -25.394 1.00 90.62 270 PRO A O 1
ATOM 2021 N N . TYR A 1 271 ? 27.373 7.518 -23.246 1.00 92.19 271 TYR A N 1
ATOM 2022 C CA . TYR A 1 271 ? 27.989 6.261 -22.819 1.00 92.19 271 TYR A CA 1
ATOM 2023 C C . TYR A 1 271 ? 27.235 5.041 -23.341 1.00 92.19 271 TYR A C 1
ATOM 2025 O O . TYR A 1 271 ? 27.863 4.029 -23.632 1.00 92.19 271 TYR A O 1
ATOM 2033 N N . MET A 1 272 ? 25.912 5.125 -23.497 1.00 91.81 272 MET A N 1
ATOM 2034 C CA . MET A 1 272 ? 25.117 4.063 -24.118 1.00 91.81 272 MET A CA 1
ATOM 2035 C C . MET A 1 272 ? 25.550 3.821 -25.568 1.00 91.81 272 MET A C 1
ATOM 2037 O O . MET A 1 272 ? 25.758 2.672 -25.953 1.00 91.81 272 MET A O 1
ATOM 2041 N N . ALA A 1 273 ? 25.753 4.890 -26.347 1.00 92.19 273 ALA A N 1
ATOM 2042 C CA . ALA A 1 273 ? 26.240 4.787 -27.724 1.00 92.19 273 ALA A CA 1
ATOM 2043 C C . ALA A 1 273 ? 27.647 4.164 -27.792 1.00 92.19 273 ALA A C 1
ATOM 2045 O O . ALA A 1 273 ? 27.897 3.268 -28.601 1.00 92.19 273 ALA A O 1
ATOM 2046 N N . LEU A 1 274 ? 28.553 4.589 -26.902 1.00 94.50 274 LEU A N 1
ATOM 2047 C CA . LEU A 1 274 ? 29.885 3.990 -26.782 1.00 94.50 274 LEU A CA 1
ATOM 2048 C C . LEU A 1 274 ? 29.810 2.513 -26.374 1.00 94.50 274 LEU A C 1
ATOM 2050 O O . LEU A 1 274 ? 30.484 1.677 -26.968 1.00 94.50 274 LEU A O 1
ATOM 2054 N N . GLY A 1 275 ? 28.984 2.186 -25.381 1.00 94.75 275 GLY A N 1
ATOM 2055 C CA . GLY A 1 275 ? 28.810 0.829 -24.880 1.00 94.75 275 GLY A CA 1
ATOM 2056 C C . GLY A 1 275 ? 28.353 -0.128 -25.976 1.00 94.75 275 GLY A C 1
ATOM 2057 O O . GLY A 1 275 ? 28.944 -1.190 -26.144 1.00 94.75 275 GLY A O 1
ATOM 2058 N N . GLU A 1 276 ? 27.372 0.275 -26.784 1.00 94.19 276 GLU A N 1
ATOM 2059 C CA . GLU A 1 2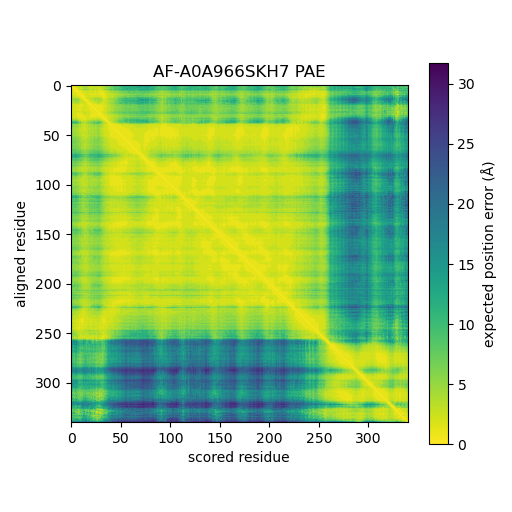76 ? 26.916 -0.521 -27.926 1.00 94.19 276 GLU A CA 1
ATOM 2060 C C . GLU A 1 276 ? 28.030 -0.749 -28.959 1.00 94.19 276 GLU A C 1
ATOM 2062 O O . GLU A 1 276 ? 28.218 -1.874 -29.432 1.00 94.19 276 GLU A O 1
ATOM 2067 N N . ALA A 1 277 ? 28.808 0.288 -29.284 1.00 95.56 277 ALA A N 1
ATOM 2068 C CA . ALA A 1 277 ? 29.940 0.167 -30.200 1.00 95.56 277 ALA A CA 1
ATOM 2069 C C . ALA A 1 277 ? 31.022 -0.786 -29.659 1.00 95.56 277 ALA A C 1
ATOM 2071 O O . ALA A 1 277 ? 31.519 -1.638 -30.398 1.00 95.56 277 ALA A O 1
ATOM 2072 N N . LEU A 1 278 ? 31.344 -0.693 -28.364 1.00 95.38 278 LEU A N 1
ATOM 2073 C CA . LEU A 1 278 ? 32.291 -1.587 -27.694 1.00 95.38 278 LEU A CA 1
ATOM 2074 C C . LEU A 1 278 ? 31.788 -3.032 -27.668 1.00 95.38 278 LEU A C 1
ATOM 2076 O O . LEU A 1 278 ? 32.562 -3.941 -27.951 1.00 95.38 278 LEU A O 1
ATOM 2080 N N . GLY A 1 279 ? 30.499 -3.253 -27.397 1.00 94.19 279 GLY A N 1
ATOM 2081 C CA . GLY A 1 279 ? 29.887 -4.580 -27.450 1.00 94.19 279 GLY A CA 1
ATOM 2082 C C . GLY A 1 279 ? 30.001 -5.212 -28.838 1.00 94.19 279 GLY A C 1
ATOM 2083 O O . GLY A 1 279 ? 30.449 -6.352 -28.966 1.00 94.19 279 GLY A O 1
ATOM 2084 N N . LYS A 1 280 ? 29.682 -4.446 -29.892 1.00 93.44 280 LYS A N 1
ATOM 2085 C CA . LYS A 1 280 ? 29.811 -4.894 -31.292 1.00 93.44 280 LYS A CA 1
ATOM 2086 C C . LYS A 1 280 ? 31.253 -5.207 -31.674 1.00 93.44 280 LYS A C 1
ATOM 2088 O O . LYS A 1 280 ? 31.489 -6.143 -32.435 1.00 93.44 280 LYS A O 1
ATOM 2093 N N . LEU A 1 281 ? 32.210 -4.414 -31.195 1.00 94.62 281 LEU A N 1
ATOM 2094 C CA . LEU A 1 281 ? 33.632 -4.675 -31.408 1.00 94.62 281 LEU A CA 1
ATOM 2095 C C . LEU A 1 281 ? 34.051 -5.961 -30.694 1.00 94.62 281 LEU A C 1
ATOM 2097 O O . LEU A 1 281 ? 34.667 -6.828 -31.308 1.00 94.62 281 LEU A O 1
ATOM 2101 N N . LEU A 1 282 ? 33.670 -6.107 -29.423 1.00 92.06 282 LEU A N 1
ATOM 2102 C CA . LEU A 1 282 ? 34.014 -7.264 -28.608 1.00 92.06 282 LEU A CA 1
ATOM 2103 C C . LEU A 1 282 ? 33.520 -8.561 -29.260 1.00 92.06 282 LEU A C 1
ATOM 2105 O O . LEU A 1 282 ? 34.310 -9.480 -29.435 1.00 92.06 282 LEU A O 1
ATOM 2109 N N . ALA A 1 283 ? 32.275 -8.593 -29.745 1.00 89.25 283 ALA A N 1
ATOM 2110 C CA . ALA A 1 283 ? 31.686 -9.739 -30.452 1.00 89.25 283 ALA A CA 1
ATOM 2111 C C . ALA A 1 283 ? 32.396 -10.140 -31.763 1.00 89.25 283 ALA A C 1
ATOM 2113 O O . ALA A 1 283 ? 32.060 -11.160 -32.366 1.00 89.25 283 ALA A O 1
ATOM 2114 N N . GLN A 1 284 ? 33.337 -9.332 -32.255 1.00 89.62 284 GLN A N 1
ATOM 2115 C CA . GLN A 1 284 ? 34.138 -9.641 -33.443 1.00 89.62 284 GLN A CA 1
ATOM 2116 C C . GLN A 1 284 ? 35.525 -10.183 -33.107 1.00 89.62 284 GLN A C 1
ATOM 2118 O O . GLN A 1 284 ? 36.110 -10.869 -33.942 1.00 89.62 284 GLN A O 1
ATOM 2123 N N . VAL A 1 285 ? 36.054 -9.855 -31.928 1.00 91.81 285 VAL A N 1
ATOM 2124 C CA . VAL A 1 285 ? 37.446 -10.149 -31.553 1.00 91.81 285 VAL A CA 1
ATOM 2125 C C . VAL A 1 285 ? 37.571 -11.296 -30.555 1.00 91.81 285 VAL A C 1
ATOM 2127 O O . VAL A 1 285 ? 38.652 -11.864 -30.421 1.00 91.81 285 VAL A O 1
ATOM 2130 N N . VAL A 1 286 ? 36.491 -11.638 -29.849 1.00 87.88 286 VAL A N 1
ATOM 2131 C CA . VAL A 1 286 ? 36.474 -12.753 -28.895 1.00 87.88 286 VAL A CA 1
ATOM 2132 C C . VAL A 1 286 ? 36.161 -14.093 -29.579 1.00 87.88 286 VAL A C 1
ATOM 2134 O O . VAL A 1 286 ? 35.600 -14.107 -30.679 1.00 87.88 286 VAL A O 1
ATOM 2137 N N . PRO A 1 287 ? 36.497 -15.231 -28.941 1.00 82.62 287 PRO A N 1
ATOM 2138 C CA . PRO A 1 287 ? 36.084 -16.555 -29.404 1.00 82.62 287 PRO A CA 1
ATOM 2139 C C . PRO A 1 287 ? 34.557 -16.701 -29.512 1.00 82.62 287 PRO A C 1
ATOM 2141 O O . PRO A 1 287 ? 33.804 -15.950 -28.899 1.00 82.62 287 PRO A O 1
ATOM 2144 N N . GLN A 1 288 ? 34.088 -17.707 -30.258 1.00 75.19 288 GLN A N 1
ATOM 2145 C CA . GLN A 1 288 ? 32.647 -17.949 -30.447 1.00 75.19 288 GLN A CA 1
ATOM 2146 C C . GLN A 1 288 ? 31.885 -18.264 -29.149 1.00 75.19 288 GLN A C 1
ATOM 2148 O O . GLN A 1 288 ? 30.687 -18.003 -29.084 1.00 75.19 288 GLN A O 1
ATOM 2153 N N . GLN A 1 289 ? 32.557 -18.817 -28.137 1.00 77.75 289 GLN A N 1
ATOM 2154 C CA . GLN A 1 289 ? 31.995 -19.073 -26.811 1.00 77.75 289 GLN A CA 1
ATOM 2155 C C . GLN A 1 289 ? 32.691 -18.182 -25.783 1.00 77.75 289 GLN A C 1
ATOM 2157 O O . GLN A 1 289 ? 33.921 -18.117 -25.742 1.00 77.75 289 GLN A O 1
ATOM 2162 N N . VAL A 1 290 ? 31.892 -17.478 -24.982 1.00 81.50 290 VAL A N 1
ATOM 2163 C CA . VAL A 1 290 ? 32.351 -16.568 -23.931 1.00 81.50 290 VAL A CA 1
ATOM 2164 C C . VAL A 1 290 ? 31.514 -16.820 -22.686 1.00 81.50 290 VAL A C 1
ATOM 2166 O O . VAL A 1 290 ? 30.329 -16.513 -22.688 1.00 81.50 290 VAL A O 1
ATOM 2169 N N . ASP A 1 291 ? 32.154 -17.310 -21.627 1.00 81.25 291 ASP A N 1
ATOM 2170 C CA . ASP A 1 291 ? 31.475 -17.700 -20.378 1.00 81.25 291 ASP A CA 1
ATOM 2171 C C . ASP A 1 291 ? 31.337 -16.536 -19.381 1.00 81.25 291 ASP A C 1
ATOM 2173 O O . ASP A 1 291 ? 30.734 -16.648 -18.313 1.00 81.25 291 ASP A O 1
ATOM 2177 N N . ARG A 1 292 ? 32.019 -15.413 -19.643 1.00 85.62 292 ARG A N 1
ATOM 2178 C CA . ARG A 1 292 ? 31.978 -14.247 -18.758 1.00 85.62 292 ARG A CA 1
ATOM 2179 C C . ARG A 1 292 ? 32.348 -12.962 -19.478 1.00 85.62 292 ARG A C 1
ATOM 2181 O O . ARG A 1 292 ? 33.368 -12.881 -20.158 1.00 85.62 292 ARG A O 1
ATOM 2188 N N . MET A 1 293 ? 31.569 -11.916 -19.219 1.00 86.62 293 MET A N 1
ATOM 2189 C CA . MET A 1 293 ? 31.882 -10.544 -19.608 1.00 86.62 293 MET A CA 1
ATOM 2190 C C . MET A 1 293 ? 32.069 -9.674 -18.365 1.00 86.62 293 MET A C 1
ATOM 2192 O O . MET A 1 293 ? 31.201 -9.617 -17.496 1.00 86.62 293 MET A O 1
ATOM 2196 N N . HIS A 1 294 ? 33.189 -8.958 -18.303 1.00 90.81 294 HIS A N 1
ATOM 2197 C CA . HIS A 1 294 ? 33.445 -7.958 -17.272 1.00 90.81 294 HIS A CA 1
ATOM 2198 C C . HIS A 1 294 ? 33.282 -6.554 -17.856 1.00 90.81 294 HIS A C 1
ATOM 2200 O O . HIS A 1 294 ? 33.980 -6.186 -18.798 1.00 90.81 294 HIS A O 1
ATOM 2206 N N . ILE A 1 295 ? 32.366 -5.771 -17.283 1.00 92.31 295 ILE A N 1
ATOM 2207 C CA . ILE A 1 295 ? 32.137 -4.372 -17.654 1.00 92.31 295 ILE A CA 1
ATOM 2208 C C . ILE A 1 295 ? 32.590 -3.505 -16.482 1.00 92.31 295 ILE A C 1
ATOM 2210 O O . ILE A 1 295 ? 31.981 -3.529 -15.413 1.00 92.31 295 ILE A O 1
ATOM 2214 N N . THR A 1 296 ? 33.664 -2.749 -16.689 1.00 92.56 296 THR A N 1
ATOM 2215 C CA . THR A 1 296 ? 34.252 -1.881 -15.664 1.00 92.56 296 THR A CA 1
ATOM 2216 C C . THR A 1 296 ? 33.956 -0.422 -15.985 1.00 92.56 296 THR A C 1
ATOM 2218 O O . THR A 1 296 ? 34.219 0.044 -17.092 1.00 92.56 296 THR A O 1
ATOM 2221 N N . TYR A 1 297 ? 33.447 0.312 -14.998 1.00 91.81 297 TYR A N 1
ATOM 2222 C CA . TYR A 1 297 ? 33.167 1.743 -15.099 1.00 91.81 297 TYR A CA 1
ATOM 2223 C C . TYR A 1 297 ? 34.307 2.540 -14.461 1.00 91.81 297 TYR A C 1
ATOM 2225 O O . TYR A 1 297 ? 34.606 2.365 -13.280 1.00 91.81 297 TYR A O 1
ATOM 2233 N N . GLY A 1 298 ? 34.962 3.401 -15.244 1.00 89.56 298 GLY A N 1
ATOM 2234 C CA . GLY A 1 298 ? 36.114 4.199 -14.812 1.00 89.56 298 GLY A CA 1
ATOM 2235 C C . GLY A 1 298 ? 35.928 5.700 -15.036 1.00 89.56 298 GLY A C 1
ATOM 2236 O O . GLY A 1 298 ? 35.144 6.126 -15.887 1.00 89.56 298 GLY A O 1
ATOM 2237 N N . GLY A 1 299 ? 36.673 6.508 -14.277 1.00 90.31 299 GLY A N 1
ATOM 2238 C CA . GLY A 1 299 ? 36.642 7.970 -14.374 1.00 90.31 299 GLY A CA 1
ATOM 2239 C C . GLY A 1 299 ? 35.254 8.547 -14.083 1.00 90.31 299 GLY A C 1
ATOM 2240 O O . GLY A 1 299 ? 34.542 8.050 -13.215 1.00 90.31 299 GLY A O 1
ATOM 2241 N N . LYS A 1 300 ? 34.840 9.559 -14.858 1.00 87.88 300 LYS A N 1
ATOM 2242 C CA . LYS A 1 300 ? 33.544 10.248 -14.689 1.00 87.88 300 LYS A CA 1
ATOM 2243 C C . LYS A 1 300 ? 32.324 9.328 -14.798 1.00 87.88 300 LYS A C 1
ATOM 2245 O O . LYS A 1 300 ? 31.261 9.674 -14.299 1.00 87.88 300 LYS A O 1
ATOM 2250 N N . ALA A 1 301 ? 32.456 8.153 -15.417 1.00 85.69 301 ALA A N 1
ATOM 2251 C CA . ALA A 1 301 ? 31.365 7.184 -15.479 1.00 85.69 301 ALA A CA 1
ATOM 2252 C C . ALA A 1 301 ? 30.995 6.610 -14.096 1.00 85.69 301 ALA A C 1
ATOM 2254 O O . ALA A 1 301 ? 29.885 6.115 -13.932 1.00 85.69 301 ALA A O 1
ATOM 2255 N N . GLN A 1 302 ? 31.892 6.688 -13.103 1.00 85.19 302 GLN A N 1
ATOM 2256 C CA . GLN A 1 302 ? 31.617 6.277 -11.718 1.00 85.19 302 GLN A CA 1
ATOM 2257 C C . GLN A 1 302 ? 30.722 7.269 -10.968 1.00 85.19 302 GLN A C 1
ATOM 2259 O O . GLN A 1 302 ? 30.083 6.899 -9.990 1.00 85.19 302 GLN A O 1
ATOM 2264 N N . GLU A 1 303 ? 30.668 8.519 -11.429 1.00 86.75 303 GLU A N 1
ATOM 2265 C CA . GLU A 1 303 ? 29.832 9.573 -10.848 1.00 86.75 303 GLU A CA 1
ATOM 2266 C C . GLU A 1 303 ? 28.394 9.526 -11.389 1.00 86.75 303 GLU A C 1
ATOM 2268 O O . GLU A 1 303 ? 27.532 10.279 -10.934 1.00 86.75 303 GLU A O 1
ATOM 2273 N N . LEU A 1 304 ? 28.120 8.656 -12.371 1.00 83.81 304 LEU A N 1
ATOM 2274 C CA . LEU A 1 304 ? 26.789 8.517 -12.945 1.00 83.81 304 LEU A CA 1
ATOM 2275 C C . LEU A 1 304 ? 25.833 7.895 -11.919 1.00 83.81 304 LEU A C 1
ATOM 2277 O O . LEU A 1 304 ? 26.153 6.863 -11.327 1.00 83.81 304 LEU A O 1
ATOM 2281 N N . PRO A 1 305 ? 24.620 8.450 -11.760 1.00 75.69 305 PRO A N 1
ATOM 2282 C CA . PRO A 1 305 ? 23.659 7.954 -10.777 1.00 75.69 305 PRO A CA 1
ATOM 2283 C C . PRO A 1 305 ? 23.116 6.558 -11.124 1.00 75.69 305 PRO A C 1
ATOM 2285 O O . PRO A 1 305 ? 22.606 5.866 -10.247 1.00 75.69 305 PRO A O 1
ATOM 2288 N N . ASN A 1 306 ? 23.213 6.133 -12.390 1.00 81.56 306 ASN A N 1
ATOM 2289 C CA . ASN A 1 306 ? 22.812 4.800 -12.833 1.00 81.56 306 ASN A CA 1
ATOM 2290 C C . ASN A 1 306 ? 23.616 4.355 -14.067 1.00 81.56 306 ASN A C 1
ATOM 2292 O O . ASN A 1 306 ? 23.571 5.004 -15.110 1.00 81.56 306 ASN A O 1
ATOM 2296 N N . THR A 1 307 ? 24.317 3.224 -13.971 1.00 88.19 307 THR A N 1
ATOM 2297 C CA . THR A 1 307 ? 25.123 2.650 -15.065 1.00 88.19 307 THR A CA 1
ATOM 2298 C C . THR A 1 307 ? 24.441 1.486 -15.789 1.00 88.19 307 THR A C 1
ATOM 2300 O O . THR A 1 307 ? 24.925 1.041 -16.830 1.00 88.19 307 THR A O 1
ATOM 2303 N N . ASP A 1 308 ? 23.290 1.007 -15.305 1.00 88.00 308 ASP A N 1
ATOM 2304 C CA . ASP A 1 308 ? 22.561 -0.108 -15.920 1.00 88.00 308 ASP A CA 1
ATOM 2305 C C . ASP A 1 308 ? 22.227 0.091 -17.413 1.00 88.00 308 ASP A C 1
ATOM 2307 O O . ASP A 1 308 ? 22.403 -0.859 -18.185 1.00 88.00 308 ASP A O 1
ATOM 2311 N N . PRO A 1 309 ? 21.825 1.293 -17.877 1.00 88.56 309 PRO A N 1
ATOM 2312 C CA . PRO A 1 309 ? 21.544 1.516 -19.295 1.00 88.56 309 PRO A CA 1
ATOM 2313 C C . PRO A 1 309 ? 22.771 1.268 -20.174 1.00 88.56 309 PRO A C 1
ATOM 2315 O O . PRO A 1 309 ? 22.650 0.718 -21.266 1.00 88.56 309 PRO A O 1
ATOM 2318 N N . ILE A 1 310 ? 23.960 1.606 -19.667 1.00 91.88 310 ILE A N 1
ATOM 2319 C CA . ILE A 1 310 ? 25.233 1.400 -20.359 1.00 91.88 310 ILE A CA 1
ATOM 2320 C C . ILE A 1 310 ? 25.539 -0.097 -20.435 1.00 91.88 310 ILE A C 1
ATOM 2322 O O . ILE A 1 310 ? 25.834 -0.597 -21.519 1.00 91.88 310 ILE A O 1
ATOM 2326 N N . THR A 1 311 ? 25.383 -0.834 -19.326 1.00 92.81 311 THR A N 1
ATOM 2327 C CA . THR A 1 311 ? 25.541 -2.300 -19.306 1.00 92.81 311 THR A CA 1
ATOM 2328 C C . THR A 1 311 ? 24.642 -2.956 -20.351 1.00 92.81 311 THR A C 1
ATOM 2330 O O . THR A 1 311 ? 25.101 -3.785 -21.136 1.00 92.81 311 THR A O 1
ATOM 2333 N N . ARG A 1 312 ? 23.360 -2.569 -20.397 1.00 91.88 312 ARG A N 1
ATOM 2334 C CA . ARG A 1 312 ? 22.400 -3.096 -21.375 1.00 91.88 312 ARG A CA 1
ATOM 2335 C C . ARG A 1 312 ? 22.829 -2.783 -22.807 1.00 91.88 312 ARG A C 1
ATOM 2337 O O . ARG A 1 312 ? 22.749 -3.672 -23.644 1.00 91.88 312 ARG A O 1
ATOM 2344 N N . SER A 1 313 ? 23.317 -1.574 -23.090 1.00 92.88 313 SER A N 1
ATOM 2345 C CA . SER A 1 313 ? 23.852 -1.219 -24.412 1.00 92.88 313 SER A CA 1
ATOM 2346 C C . SER A 1 313 ? 25.067 -2.056 -24.817 1.00 92.88 313 SER A C 1
ATOM 2348 O O . SER A 1 313 ? 25.130 -2.502 -25.960 1.00 92.88 313 SER A O 1
ATOM 2350 N N . VAL A 1 314 ? 25.998 -2.330 -23.896 1.00 94.81 314 VAL A N 1
ATOM 2351 C CA . VAL A 1 314 ? 27.149 -3.214 -24.164 1.00 94.81 314 VAL A CA 1
ATOM 2352 C C . VAL A 1 314 ? 26.681 -4.619 -24.535 1.00 94.81 314 VAL A C 1
ATOM 2354 O O . VAL A 1 314 ? 27.082 -5.149 -25.571 1.00 94.81 314 VAL A O 1
ATOM 2357 N N . LEU A 1 315 ? 25.787 -5.201 -23.732 1.00 92.50 315 LEU A N 1
ATOM 2358 C CA . LEU A 1 315 ? 25.246 -6.534 -23.997 1.00 92.50 315 LEU A CA 1
ATOM 2359 C C . LEU A 1 315 ? 24.445 -6.578 -25.308 1.00 92.50 315 LEU A C 1
ATOM 2361 O O . LEU A 1 315 ? 24.570 -7.539 -26.061 1.00 92.50 315 LEU A O 1
ATOM 2365 N N . MET A 1 316 ? 23.676 -5.527 -25.616 1.00 92.38 316 MET A N 1
ATOM 2366 C CA . MET A 1 316 ? 22.945 -5.395 -26.881 1.00 92.38 316 MET A CA 1
ATOM 2367 C C . MET A 1 316 ? 23.901 -5.428 -28.070 1.00 92.38 316 MET A C 1
ATOM 2369 O O . MET A 1 316 ? 23.691 -6.189 -29.012 1.00 92.38 316 MET A O 1
ATOM 2373 N N . GLY A 1 317 ? 24.973 -4.632 -28.013 1.00 91.81 317 GLY A N 1
ATOM 2374 C CA . GLY A 1 317 ? 25.993 -4.613 -29.054 1.00 91.81 317 GLY A CA 1
ATOM 2375 C C . GLY A 1 317 ? 26.680 -5.969 -29.221 1.00 91.81 317 GLY A C 1
ATOM 2376 O O . GLY A 1 317 ? 26.909 -6.404 -30.348 1.00 91.81 317 GLY A O 1
ATOM 2377 N N . PHE A 1 318 ? 26.966 -6.650 -28.110 1.00 91.44 318 PHE A N 1
ATOM 2378 C CA . PHE A 1 318 ? 27.622 -7.954 -28.109 1.00 91.44 318 PHE A CA 1
ATOM 2379 C C . PHE A 1 318 ? 26.747 -9.061 -28.712 1.00 91.44 318 PHE A C 1
ATOM 2381 O O . PHE A 1 318 ? 27.172 -9.792 -29.606 1.00 91.44 318 PHE A O 1
ATOM 2388 N N . LEU A 1 319 ? 25.494 -9.155 -28.266 1.00 88.75 319 LEU A N 1
ATOM 2389 C CA . LEU A 1 319 ? 24.563 -10.207 -28.677 1.00 88.75 319 LEU A CA 1
ATOM 2390 C C . LEU A 1 319 ? 23.920 -9.955 -30.050 1.00 88.75 319 LEU A C 1
ATOM 2392 O O . LEU A 1 319 ? 23.319 -10.869 -30.613 1.00 88.75 319 LEU A O 1
ATOM 2396 N N . ALA A 1 320 ? 24.086 -8.764 -30.637 1.00 83.81 320 ALA A N 1
ATOM 2397 C CA . ALA A 1 320 ? 23.534 -8.420 -31.951 1.00 83.81 320 ALA A CA 1
ATOM 2398 C C . ALA A 1 320 ? 23.945 -9.400 -33.069 1.00 83.81 320 ALA A C 1
ATOM 2400 O O . ALA A 1 320 ? 23.185 -9.612 -34.012 1.00 83.81 320 ALA A O 1
ATOM 2401 N N . ARG A 1 321 ? 25.130 -10.022 -32.970 1.00 76.38 321 ARG A N 1
ATOM 2402 C CA . ARG A 1 321 ? 25.616 -11.017 -33.944 1.00 76.38 321 ARG A CA 1
ATOM 2403 C C . ARG A 1 321 ? 25.040 -12.417 -33.758 1.00 76.38 321 ARG A C 1
ATOM 2405 O O . ARG A 1 321 ? 25.000 -13.170 -34.724 1.00 76.38 321 ARG A O 1
ATOM 2412 N N . ALA A 1 322 ? 24.587 -12.760 -32.556 1.00 72.00 322 ALA A N 1
ATOM 2413 C CA . ALA A 1 322 ? 24.076 -14.092 -32.239 1.00 72.00 322 ALA A CA 1
ATOM 2414 C C . ALA A 1 322 ? 22.656 -14.342 -32.792 1.00 72.00 322 ALA A C 1
ATOM 2416 O O . ALA A 1 322 ? 22.088 -15.402 -32.549 1.00 72.00 322 ALA A O 1
ATOM 2417 N N . ALA A 1 323 ? 22.085 -13.378 -33.533 1.00 66.31 323 ALA A N 1
ATOM 2418 C CA . ALA A 1 323 ? 20.743 -13.436 -34.120 1.00 66.31 323 ALA A CA 1
ATOM 2419 C C . ALA A 1 323 ? 19.664 -13.860 -33.107 1.00 66.31 323 ALA A C 1
ATOM 2421 O O . ALA A 1 323 ? 18.711 -14.564 -33.449 1.00 66.31 323 ALA A O 1
ATOM 2422 N N . VAL A 1 324 ? 19.817 -13.430 -31.848 1.00 72.69 324 VAL A N 1
ATOM 2423 C CA . VAL A 1 324 ? 18.848 -13.745 -30.802 1.00 72.69 324 VAL A CA 1
ATOM 2424 C C . VAL A 1 324 ? 17.531 -13.054 -31.131 1.00 72.69 324 VAL A C 1
ATOM 2426 O O . VAL A 1 324 ? 17.467 -11.835 -31.310 1.00 72.69 324 VAL A O 1
ATOM 2429 N N . LYS A 1 325 ? 16.476 -13.859 -31.238 1.00 69.38 325 LYS A N 1
ATOM 2430 C CA . LYS A 1 325 ? 15.141 -13.390 -31.590 1.00 69.38 325 LYS A CA 1
ATOM 2431 C C . LYS A 1 325 ? 14.622 -12.413 -30.529 1.00 69.38 325 LYS A C 1
ATOM 2433 O O . LYS A 1 325 ? 14.754 -12.667 -29.337 1.00 69.38 325 LYS A O 1
ATOM 2438 N N . ASP A 1 326 ? 14.015 -11.316 -30.982 1.00 70.50 326 ASP A N 1
ATOM 2439 C CA . ASP A 1 326 ? 13.344 -10.311 -30.145 1.00 70.50 326 ASP A CA 1
ATOM 2440 C C . ASP A 1 326 ? 14.248 -9.634 -29.083 1.00 70.50 326 ASP A C 1
ATOM 2442 O O . ASP A 1 326 ? 13.758 -9.106 -28.086 1.00 70.50 326 ASP A O 1
ATOM 2446 N N . LEU A 1 327 ? 15.571 -9.614 -29.294 1.00 82.88 327 LEU A N 1
ATOM 2447 C CA . LEU A 1 327 ? 16.550 -8.982 -28.402 1.00 82.88 327 LEU A CA 1
ATOM 2448 C C . LEU A 1 327 ? 16.373 -7.451 -28.328 1.00 82.88 327 LEU A C 1
ATOM 2450 O O . LEU A 1 327 ? 16.410 -6.760 -29.346 1.00 82.88 327 LEU A O 1
ATOM 2454 N N . ASN A 1 328 ? 16.239 -6.903 -27.119 1.00 85.75 328 ASN A N 1
ATOM 2455 C CA . ASN A 1 328 ? 16.175 -5.467 -26.854 1.00 85.75 328 ASN A CA 1
ATOM 2456 C C . ASN A 1 328 ? 16.634 -5.106 -25.426 1.00 85.75 328 ASN A C 1
ATOM 2458 O O . ASN A 1 328 ? 16.939 -5.964 -24.600 1.00 85.75 328 ASN A O 1
ATOM 2462 N N . HIS A 1 329 ? 16.654 -3.809 -25.101 1.00 83.50 329 HIS A N 1
ATOM 2463 C CA . HIS A 1 329 ? 17.114 -3.326 -23.795 1.00 83.50 329 HIS A CA 1
ATOM 2464 C C . HIS A 1 329 ? 16.326 -3.870 -22.595 1.00 83.50 329 HIS A C 1
ATOM 2466 O O . HIS A 1 329 ? 16.845 -3.801 -21.487 1.00 83.50 329 HIS A O 1
ATOM 2472 N N . ILE A 1 330 ? 15.120 -4.416 -22.768 1.00 81.25 330 ILE A N 1
ATOM 2473 C CA . ILE A 1 330 ? 14.315 -5.004 -21.686 1.00 81.25 330 ILE A CA 1
ATOM 2474 C C . ILE A 1 330 ? 14.850 -6.398 -21.346 1.00 81.25 330 ILE A C 1
ATOM 2476 O O . ILE A 1 330 ? 15.185 -6.663 -20.190 1.00 81.25 330 ILE A O 1
ATOM 2480 N N . ASN A 1 331 ? 15.003 -7.255 -22.360 1.00 79.06 331 ASN A N 1
ATOM 2481 C CA . ASN A 1 331 ? 15.295 -8.681 -22.189 1.00 79.06 331 ASN A CA 1
ATOM 2482 C C . ASN A 1 331 ? 16.782 -9.051 -22.270 1.00 79.06 331 ASN A C 1
ATOM 2484 O O . ASN A 1 331 ? 17.150 -10.154 -21.873 1.00 79.06 331 ASN A O 1
ATOM 2488 N N . VAL A 1 332 ? 17.647 -8.131 -22.710 1.00 87.25 332 VAL A N 1
ATOM 2489 C CA . VAL A 1 332 ? 19.070 -8.398 -22.975 1.00 87.25 332 VAL A CA 1
ATOM 2490 C C . VAL A 1 332 ? 19.821 -9.036 -21.802 1.00 87.25 332 VAL A C 1
ATOM 2492 O O . VAL A 1 332 ? 20.621 -9.940 -22.016 1.00 87.25 332 VAL A O 1
ATOM 2495 N N . ARG A 1 333 ? 19.558 -8.619 -20.555 1.00 86.50 333 ARG A N 1
ATOM 2496 C CA . ARG A 1 333 ? 20.217 -9.205 -19.373 1.00 86.50 333 ARG A CA 1
ATOM 2497 C C . ARG A 1 333 ? 19.762 -10.642 -19.104 1.00 86.50 333 ARG A C 1
ATOM 2499 O O . ARG A 1 333 ? 20.602 -11.477 -18.799 1.00 86.50 333 ARG A O 1
ATOM 2506 N N . GLY A 1 334 ? 18.462 -10.916 -19.227 1.00 82.44 334 GLY A N 1
ATOM 2507 C CA . GLY A 1 334 ? 17.912 -12.262 -19.025 1.00 82.44 334 GLY A CA 1
ATOM 2508 C C . GLY A 1 334 ? 18.321 -13.228 -20.139 1.00 82.44 334 GLY A C 1
ATOM 2509 O O . GLY A 1 334 ? 18.633 -14.389 -19.887 1.00 82.44 334 GLY A O 1
ATOM 2510 N N . ILE A 1 335 ? 18.401 -12.730 -21.374 1.00 82.50 335 ILE A N 1
ATOM 2511 C CA . ILE A 1 335 ? 18.965 -13.482 -22.497 1.00 82.50 335 ILE A CA 1
ATOM 2512 C C . ILE A 1 335 ? 20.446 -13.777 -22.247 1.00 82.50 335 ILE A C 1
ATOM 2514 O O . ILE A 1 335 ? 20.863 -14.920 -22.383 1.00 82.50 335 ILE A O 1
ATOM 2518 N N . ALA A 1 336 ? 21.238 -12.780 -21.843 1.00 83.56 336 ALA A N 1
ATOM 2519 C CA . ALA A 1 336 ? 22.654 -12.993 -21.558 1.00 83.56 336 ALA A CA 1
ATOM 2520 C C . ALA A 1 336 ? 22.856 -14.092 -20.503 1.00 83.56 336 ALA A C 1
ATOM 2522 O O . ALA A 1 336 ? 23.619 -15.010 -20.753 1.00 83.56 336 ALA A O 1
ATOM 2523 N N . SER A 1 337 ? 22.106 -14.065 -19.392 1.00 79.69 337 SER A N 1
ATOM 2524 C CA . SER A 1 337 ? 22.232 -15.073 -18.328 1.00 79.69 337 SER A CA 1
ATOM 2525 C C . SER A 1 337 ? 21.751 -16.477 -18.703 1.00 79.69 337 SER A C 1
ATOM 2527 O O . SER A 1 337 ? 22.083 -17.433 -18.013 1.00 79.69 337 SER A O 1
ATOM 2529 N N . THR A 1 338 ? 20.901 -16.615 -19.725 1.00 77.00 338 THR A N 1
ATOM 2530 C CA . THR A 1 338 ? 20.408 -17.931 -20.175 1.00 77.00 338 THR A CA 1
ATOM 2531 C C . THR A 1 338 ? 21.324 -18.578 -21.208 1.00 77.00 338 THR A C 1
ATOM 2533 O O . THR A 1 338 ? 21.262 -19.791 -21.392 1.00 77.00 338 THR A O 1
ATOM 2536 N N . LEU A 1 339 ? 22.180 -17.792 -21.865 1.00 74.69 339 LEU A N 1
ATOM 2537 C CA . LEU A 1 339 ? 23.137 -18.276 -22.859 1.00 74.69 339 LEU A CA 1
ATOM 2538 C C . LEU A 1 339 ? 24.458 -18.782 -22.248 1.00 74.69 339 LEU A C 1
ATOM 2540 O O . LEU A 1 339 ? 25.232 -19.404 -22.974 1.00 74.69 339 LEU A O 1
ATOM 2544 N N . GLY A 1 340 ? 24.688 -18.554 -20.949 1.00 57.53 340 GLY A N 1
ATOM 2545 C CA . GLY A 1 340 ? 25.921 -18.882 -20.223 1.00 57.53 340 GLY A CA 1
ATOM 2546 C C . GLY A 1 340 ? 26.534 -17.643 -19.593 1.00 57.53 340 GLY A C 1
ATOM 2547 O O . GLY A 1 340 ? 27.778 -17.599 -19.522 1.00 57.53 340 GLY A O 1
#

Mean predicted aligned error: 8.01 Å